Protein AF-A0A964QZQ6-F1 (afdb_monomer)

Radius of gyration: 22.2 Å; Cα contacts (8 Å, |Δi|>4): 400; chains: 1; bounding box: 58×61×65 Å

Solvent-accessible surface area (backbone atoms only — not comparable to full-atom values): 15368 Å² total; per-residue (Å²): 125,43,41,29,43,37,37,31,41,29,42,39,35,35,64,39,78,44,96,48,80,103,56,69,54,76,41,83,48,74,49,77,48,73,60,50,38,34,27,42,28,84,45,69,73,56,30,48,54,50,52,56,50,57,68,55,60,58,62,91,94,56,59,68,51,48,65,46,77,79,47,76,48,75,24,50,42,52,68,43,32,37,41,94,90,46,72,44,75,62,53,68,68,61,51,51,51,50,59,75,70,45,79,73,71,90,58,92,56,68,53,56,61,27,74,94,62,69,48,58,80,74,54,31,70,94,64,67,58,93,46,72,69,50,40,51,66,74,44,59,67,75,58,49,73,49,40,43,81,51,86,91,50,67,45,56,32,37,38,38,32,36,51,72,78,76,73,76,78,75,76,73,85,69,79,90,72,97,69,92,67,89,68,69,57,60,58,57,51,48,55,55,47,36,76,71,34,70,90,68,48,60,52,71,36,26,37,43,26,47,23,35,23,59,65,54,34,48,43,53,50,47,63,64,25,64,91,47,94,61,41,84,42,55,60,47,80,41,70,69,57,59,74,48,72,72,72,76,78,74,80,70,78,81,78,84,126

Sequence (257 aa):
MNAYLLTASVTQSQIRQSQSGYRQPVSFQSWDSFPSLIVCADHADEAQKQFEAWLRTTPEGENPVQTEIKKLVAVQFMEQLFTESGYEPIDWALISQRIETTPQSDDGDNLEQGYWADVNQLVRPEKLSADIESLRHDLPEDIRSGLNWSADKQFFFVVSVLSPPMPPAVAEVEPESETTNPDDSSVAELDSWEAALPEMADKEVAALVQARNSAVAAWLWRKFAVGTQFVANDIDIDPWCGVVVLKEEQDQPREEC

Foldseek 3Di:
DWKKKKKFWKKKWFFDFDPDPDDTDTDIDIDIDIAIEMEDDPDPVVSVVVVVVVVQDDPPPGTGIDMDTPDMAMATADQWEFELVGIDGDDPVVVQVVVVPPPPPPPPCPLQQFDPDQLCVLQPLVDAAPHPVSSLVSDDPVRSVSYFPDPVAKFKKKKFFADDPDDPPPPPCDDDDDDDDVPVVVVVVVVVVCVVPVSRGHTHYMYIYIGSYDNRRSSSVLVVCVVPPRNRTRMDMDGHNYYDDDDPPPCDPPPDD

Structure (mmCIF, N/CA/C/O backbone):
data_AF-A0A964QZQ6-F1
#
_entry.id   AF-A0A964QZQ6-F1
#
loop_
_atom_site.group_PDB
_atom_site.id
_atom_site.type_symbol
_atom_site.label_atom_id
_atom_site.label_alt_id
_atom_site.label_comp_id
_atom_site.label_asym_id
_atom_site.label_entity_id
_atom_site.label_seq_id
_atom_site.pdbx_PDB_ins_code
_atom_site.Cartn_x
_atom_site.Cartn_y
_atom_site.Cartn_z
_atom_site.occupancy
_atom_site.B_iso_or_equiv
_atom_site.auth_seq_id
_atom_site.auth_comp_id
_atom_site.auth_asym_id
_atom_site.auth_atom_id
_atom_site.pdbx_PDB_model_num
ATOM 1 N N . MET A 1 1 ? -9.672 -17.868 -1.175 1.00 75.69 1 MET A N 1
ATOM 2 C CA . MET A 1 1 ? -9.488 -16.840 -0.141 1.00 75.69 1 MET A CA 1
ATOM 3 C C . MET A 1 1 ? -8.910 -15.611 -0.816 1.00 75.69 1 MET A C 1
ATOM 5 O O . MET A 1 1 ? -7.795 -15.686 -1.318 1.00 75.69 1 MET A O 1
ATOM 9 N N . ASN A 1 2 ? -9.692 -14.538 -0.909 1.00 90.00 2 ASN A N 1
ATOM 10 C CA . ASN A 1 2 ? -9.247 -13.271 -1.486 1.00 90.00 2 ASN A CA 1
ATOM 11 C C . ASN A 1 2 ? -8.600 -12.406 -0.395 1.00 90.00 2 ASN A C 1
ATOM 13 O O . ASN A 1 2 ? -8.661 -12.726 0.794 1.00 90.00 2 ASN A O 1
ATOM 17 N N . ALA A 1 3 ? -7.999 -11.291 -0.796 1.00 93.38 3 ALA A N 1
ATOM 18 C CA . ALA A 1 3 ? -7.567 -10.249 0.121 1.00 93.38 3 ALA A CA 1
ATOM 19 C C . ALA A 1 3 ? -8.029 -8.885 -0.383 1.00 93.38 3 ALA A C 1
ATOM 21 O O . ALA A 1 3 ? -8.102 -8.646 -1.591 1.00 93.38 3 ALA A O 1
ATOM 22 N N . TYR A 1 4 ? -8.335 -8.002 0.557 1.00 94.75 4 TYR A N 1
ATOM 23 C CA . TYR A 1 4 ? -8.823 -6.659 0.288 1.00 94.75 4 TYR A CA 1
ATOM 24 C C . TYR A 1 4 ? -8.009 -5.659 1.104 1.00 94.75 4 TYR A C 1
ATOM 26 O O . TYR A 1 4 ? -7.763 -5.887 2.287 1.00 94.75 4 TYR A O 1
ATOM 34 N N . LEU A 1 5 ? -7.586 -4.564 0.476 1.00 95.19 5 LEU A N 1
ATOM 35 C CA . LEU A 1 5 ? -7.100 -3.384 1.178 1.00 95.19 5 LEU A CA 1
ATOM 36 C C . LEU A 1 5 ? -8.312 -2.533 1.526 1.00 95.19 5 LEU A C 1
ATOM 38 O O . LEU A 1 5 ? -9.057 -2.137 0.628 1.00 95.19 5 LEU A O 1
ATOM 42 N N . LEU A 1 6 ? -8.498 -2.246 2.809 1.00 94.69 6 LEU A N 1
ATOM 43 C CA . LEU A 1 6 ? -9.525 -1.324 3.266 1.00 94.69 6 LEU A CA 1
ATOM 44 C C . LEU A 1 6 ? -8.864 -0.109 3.889 1.00 94.69 6 LEU A C 1
ATOM 46 O O . LEU A 1 6 ? -8.017 -0.254 4.766 1.00 94.69 6 LEU A O 1
ATOM 50 N N . THR A 1 7 ? -9.279 1.070 3.443 1.00 93.06 7 THR A N 1
ATOM 51 C CA . THR A 1 7 ? -8.876 2.368 3.985 1.00 93.06 7 THR A CA 1
ATOM 52 C C . THR A 1 7 ? -10.141 3.122 4.372 1.00 93.06 7 THR A C 1
ATOM 54 O O . THR A 1 7 ? -11.109 3.146 3.610 1.00 93.06 7 THR A O 1
ATOM 57 N N . ALA A 1 8 ? -10.167 3.740 5.550 1.00 92.69 8 ALA A N 1
ATOM 58 C CA . ALA A 1 8 ? -11.291 4.577 5.959 1.00 92.69 8 ALA A CA 1
ATOM 59 C C . ALA A 1 8 ? -10.835 5.940 6.450 1.00 92.69 8 ALA A C 1
ATOM 61 O O . ALA A 1 8 ? -9.848 6.044 7.164 1.00 92.69 8 ALA A O 1
ATOM 62 N N . SER A 1 9 ? -11.626 6.963 6.143 1.00 91.88 9 SER A N 1
ATOM 63 C CA . SER A 1 9 ? -11.575 8.239 6.844 1.00 91.88 9 SER A CA 1
ATOM 64 C C . SER A 1 9 ? -12.505 8.141 8.040 1.00 91.88 9 SER A C 1
ATOM 66 O O . SER A 1 9 ? -13.706 7.892 7.877 1.00 91.88 9 SER A O 1
ATOM 68 N N . VAL A 1 10 ? -11.957 8.308 9.239 1.00 91.75 10 VAL A N 1
ATOM 69 C CA . VAL A 1 10 ? -12.725 8.197 10.478 1.00 91.75 10 VAL A CA 1
ATOM 70 C C . VAL A 1 10 ? -12.502 9.400 11.380 1.00 91.75 10 VAL A C 1
ATOM 72 O O . VAL A 1 10 ? -11.405 9.948 11.444 1.00 91.75 10 VAL A O 1
ATOM 75 N N . THR A 1 11 ? -13.537 9.767 12.130 1.00 90.50 11 THR A N 1
ATOM 76 C CA . THR A 1 11 ? -13.396 10.605 13.320 1.00 90.50 11 THR A CA 1
ATOM 77 C C . THR A 1 11 ? -13.446 9.707 14.541 1.00 90.50 11 THR A C 1
ATOM 79 O O . THR A 1 11 ? -14.419 8.987 14.769 1.00 90.50 11 THR A O 1
ATOM 82 N N . GLN A 1 12 ? -12.386 9.751 15.338 1.00 88.69 12 GLN A N 1
ATOM 83 C CA . GLN A 1 12 ? -12.291 9.036 16.599 1.00 88.69 12 GLN A CA 1
ATOM 84 C C . GLN A 1 12 ? -12.446 10.008 17.757 1.00 88.69 12 GLN A C 1
ATOM 86 O O . GLN A 1 12 ? -11.907 11.112 17.750 1.00 88.69 12 GLN A O 1
ATOM 91 N N . SER A 1 13 ? -13.192 9.582 18.767 1.00 88.81 13 SER A N 1
ATOM 92 C CA . SER A 1 13 ? -13.474 10.355 19.966 1.00 88.81 13 SER A CA 1
ATOM 93 C C . SER A 1 13 ? -13.284 9.487 21.199 1.00 88.81 13 SER A C 1
ATOM 95 O O . SER A 1 13 ? -13.891 8.425 21.326 1.00 88.81 13 SER A O 1
ATOM 97 N N . GLN A 1 14 ? -12.442 9.929 22.128 1.00 87.75 14 GLN A N 1
ATOM 98 C CA . GLN A 1 14 ? -12.116 9.172 23.334 1.00 87.75 14 GLN A CA 1
ATOM 99 C C . GLN A 1 14 ? -11.947 10.108 24.525 1.00 87.75 14 GLN A C 1
ATOM 101 O O . GLN A 1 14 ? -11.424 11.223 24.433 1.00 87.75 14 GLN A O 1
ATOM 106 N N . ILE A 1 15 ? -12.351 9.616 25.688 1.00 84.75 15 ILE A N 1
ATOM 107 C CA . ILE A 1 15 ? -12.012 10.237 26.958 1.00 84.75 15 ILE A CA 1
ATOM 108 C C . ILE A 1 15 ? -10.565 9.858 27.304 1.00 84.75 15 ILE A C 1
ATOM 110 O O . ILE A 1 15 ? -10.257 8.679 27.453 1.00 84.75 15 ILE A O 1
ATOM 114 N N . ARG A 1 16 ? -9.669 10.835 27.465 1.00 77.94 16 ARG A N 1
ATOM 115 C CA . ARG A 1 16 ? -8.262 10.598 27.827 1.00 77.94 16 ARG A CA 1
ATOM 116 C C . ARG A 1 16 ? -7.896 11.301 29.129 1.00 77.94 16 ARG A C 1
ATOM 118 O O . ARG A 1 16 ? -8.405 12.376 29.451 1.00 77.94 16 ARG A O 1
ATOM 125 N N . GLN A 1 17 ? -7.002 10.682 29.895 1.00 68.94 17 GLN A N 1
ATOM 126 C CA . GLN A 1 17 ? -6.383 11.347 31.039 1.00 68.94 17 GLN A CA 1
ATOM 127 C C . GLN A 1 17 ? -5.339 12.334 30.512 1.00 68.94 17 GLN A C 1
ATOM 129 O O . GLN A 1 17 ? -4.419 11.942 29.797 1.00 68.94 17 GLN A O 1
ATOM 134 N N . SER A 1 18 ? -5.470 13.616 30.851 1.00 61.34 18 SER A N 1
ATOM 135 C CA . SER A 1 18 ? -4.430 14.592 30.524 1.00 61.34 18 SER A CA 1
ATOM 136 C C . SER A 1 18 ? -3.247 14.429 31.486 1.00 61.34 18 SER A C 1
ATOM 138 O O . SER A 1 18 ? -3.424 14.387 32.708 1.00 61.34 18 SER A O 1
ATOM 140 N N . GLN A 1 19 ? -2.026 14.343 30.944 1.00 55.72 19 GLN A N 1
ATOM 141 C CA . GLN A 1 19 ? -0.789 14.407 31.726 1.00 55.72 19 GLN A CA 1
ATOM 142 C C . GLN A 1 19 ? -0.559 15.850 32.208 1.00 55.72 19 GLN A C 1
ATOM 144 O O . GLN A 1 19 ? 0.283 16.578 31.691 1.00 55.72 19 GLN A O 1
ATOM 149 N N . SER A 1 20 ? -1.327 16.304 33.196 1.00 48.28 20 SER A N 1
ATOM 150 C CA . SER A 1 20 ? -1.020 17.528 33.940 1.00 48.28 20 SER A CA 1
ATOM 151 C C . SER A 1 20 ? -1.194 17.285 35.441 1.00 48.28 20 SER A C 1
ATOM 153 O O . SER A 1 20 ? -2.058 16.524 35.870 1.00 48.28 20 SER A O 1
ATOM 155 N N . GLY A 1 21 ? -0.264 17.825 36.232 1.00 54.06 21 GLY A N 1
ATOM 156 C CA . GLY A 1 21 ? 0.014 17.385 37.601 1.00 54.06 21 GLY A CA 1
ATOM 157 C C . GLY A 1 21 ? -1.123 17.520 38.626 1.00 54.06 21 GLY A C 1
ATOM 158 O O . GLY A 1 21 ? -2.047 18.311 38.486 1.00 54.06 21 GLY A O 1
ATOM 159 N N . TYR A 1 22 ? -0.974 16.740 39.707 1.00 57.31 22 TYR A N 1
ATOM 160 C CA . TYR A 1 22 ? -1.706 16.688 40.991 1.00 57.31 22 TYR A CA 1
ATOM 161 C C . TYR A 1 22 ? -3.245 16.558 40.992 1.00 57.31 22 TYR A C 1
ATOM 163 O O . TYR A 1 22 ? -3.809 16.158 42.010 1.00 57.31 22 TYR A O 1
ATOM 171 N N . ARG A 1 23 ? -3.933 16.754 39.867 1.00 58.41 23 ARG A N 1
ATOM 172 C CA . ARG A 1 23 ? -5.284 16.244 39.586 1.00 58.41 23 ARG A CA 1
ATOM 173 C C . ARG A 1 23 ? -5.317 15.908 38.109 1.00 58.41 23 ARG A C 1
ATOM 175 O O . ARG A 1 23 ? -5.033 16.795 37.328 1.00 58.41 23 ARG A O 1
ATOM 182 N N . GLN A 1 24 ? -5.660 14.679 37.736 1.00 60.28 24 GLN A N 1
ATOM 183 C CA . GLN A 1 24 ? -5.812 14.302 36.330 1.00 60.28 24 GLN A CA 1
ATOM 184 C C . GLN A 1 24 ? -7.151 14.851 35.812 1.00 60.28 24 GLN A C 1
ATOM 186 O O . GLN A 1 24 ? -8.191 14.277 36.150 1.00 60.28 24 GLN A O 1
ATOM 191 N N . PRO A 1 25 ? -7.202 15.958 35.044 1.00 63.62 25 PRO A N 1
ATOM 192 C CA . PRO A 1 25 ? -8.431 16.303 34.362 1.00 63.62 25 PRO A CA 1
ATOM 193 C C . PRO A 1 25 ? -8.662 15.258 33.269 1.00 63.62 25 PRO A C 1
ATOM 195 O O . PRO A 1 25 ? -7.796 14.962 32.443 1.00 63.62 25 PRO A O 1
ATOM 198 N N . VAL A 1 26 ? -9.851 14.681 33.300 1.00 73.50 26 VAL A N 1
ATOM 199 C CA . VAL A 1 26 ? -10.367 13.844 32.228 1.00 73.50 26 VAL A CA 1
ATOM 200 C C . VAL A 1 26 ? -10.793 14.790 31.104 1.00 73.50 26 VAL A C 1
ATOM 202 O O . VAL A 1 26 ? -11.625 15.667 31.343 1.00 73.50 26 VAL A O 1
ATOM 205 N N . SER A 1 27 ? -10.207 14.671 29.912 1.00 80.31 27 SER A N 1
ATOM 206 C CA . SER A 1 27 ? -10.590 15.484 28.754 1.00 80.31 27 SER A CA 1
ATOM 207 C C . SER A 1 27 ? -11.143 14.622 27.628 1.00 80.31 27 SER A C 1
ATOM 209 O O . SER A 1 27 ? -10.680 13.511 27.376 1.00 80.31 27 SER A O 1
ATOM 211 N N . PHE A 1 28 ? -12.172 15.141 26.965 1.00 84.62 28 PHE A N 1
ATOM 212 C CA . PHE A 1 28 ? -12.680 14.572 25.727 1.00 84.62 28 PHE A CA 1
ATOM 213 C C . PHE A 1 28 ? -11.778 15.035 24.583 1.00 84.62 28 PHE A C 1
ATOM 215 O O . PHE A 1 28 ? -11.545 16.237 24.434 1.00 84.62 28 PHE A O 1
ATOM 222 N N . GLN A 1 29 ? -11.245 14.091 23.814 1.00 86.25 29 GLN A N 1
ATOM 223 C CA . GLN A 1 29 ? -10.430 14.365 22.637 1.00 86.25 29 GLN A CA 1
ATOM 224 C C . GLN A 1 29 ? -11.106 13.764 21.412 1.00 86.25 29 GLN A C 1
ATOM 226 O O . GLN A 1 29 ? -11.590 12.637 21.476 1.00 86.25 29 GLN A O 1
ATOM 231 N N . SER A 1 30 ? -11.105 14.522 20.317 1.00 87.75 30 SER A N 1
ATOM 232 C CA . SER A 1 30 ? -11.563 14.082 19.003 1.00 87.75 30 SER A CA 1
ATOM 233 C C . SER A 1 30 ? -10.461 14.348 17.986 1.00 87.75 30 SER A C 1
ATOM 235 O O . SER A 1 30 ? -9.835 15.408 18.037 1.00 87.75 30 SER A O 1
ATOM 237 N N . TRP A 1 31 ? -10.223 13.405 17.082 1.00 89.25 31 TRP A N 1
ATOM 238 C CA . TRP A 1 31 ? -9.245 13.527 16.004 1.00 89.25 31 TRP A CA 1
ATOM 239 C C . TRP A 1 31 ? -9.706 12.752 14.769 1.00 89.25 31 TRP A C 1
ATOM 241 O O . TRP A 1 31 ? -10.448 11.777 14.883 1.00 89.25 31 TRP A O 1
ATOM 251 N N . ASP A 1 32 ? -9.260 13.194 13.598 1.00 88.88 32 ASP A N 1
ATOM 252 C CA . ASP A 1 32 ? -9.459 12.471 12.343 1.00 88.88 32 ASP A CA 1
ATOM 253 C C . ASP A 1 32 ? -8.261 11.548 12.071 1.00 88.88 32 ASP A C 1
ATOM 255 O O . ASP A 1 32 ? -7.122 11.883 12.413 1.00 88.88 32 ASP A O 1
ATOM 259 N N . SER A 1 33 ? -8.507 10.374 11.489 1.00 88.50 33 SER A N 1
ATOM 260 C CA . SER A 1 33 ? -7.466 9.423 11.085 1.00 88.50 33 SER A CA 1
ATOM 261 C C . SER A 1 33 ? -7.838 8.656 9.811 1.00 88.50 33 SER A C 1
ATOM 263 O O . SER A 1 33 ? -9.007 8.610 9.417 1.00 88.50 33 SER A O 1
ATOM 265 N N . PHE A 1 34 ? -6.820 8.064 9.174 1.00 89.62 34 PHE A N 1
ATOM 266 C CA . PHE A 1 34 ? -6.928 7.310 7.916 1.00 89.62 34 PHE A CA 1
ATOM 267 C C . PHE A 1 34 ? -6.412 5.870 8.061 1.00 89.62 34 PHE A C 1
ATOM 269 O O . PHE A 1 34 ? -5.421 5.491 7.433 1.00 89.62 34 PHE A O 1
ATOM 276 N N . PRO A 1 35 ? -6.997 5.063 8.961 1.00 90.38 35 PRO A N 1
ATOM 277 C CA . PRO A 1 35 ? -6.565 3.689 9.152 1.00 90.38 35 PRO A CA 1
ATOM 278 C C . PRO A 1 35 ? -6.717 2.874 7.865 1.00 90.38 35 PRO A C 1
ATOM 280 O O . PRO A 1 35 ? -7.736 2.957 7.176 1.00 90.38 35 PRO A O 1
ATOM 283 N N . SER A 1 36 ? -5.711 2.045 7.595 1.00 91.12 36 SER A N 1
ATOM 284 C CA . SER A 1 36 ? -5.726 1.054 6.522 1.00 91.12 36 SER A CA 1
ATOM 285 C C . SER A 1 36 ? -5.388 -0.326 7.070 1.00 91.12 36 SER A C 1
ATOM 287 O O . SER A 1 36 ? -4.606 -0.431 8.013 1.00 91.12 36 SER A O 1
ATOM 289 N N . LEU A 1 37 ? -5.969 -1.375 6.491 1.00 92.94 37 LEU A N 1
ATOM 290 C CA . LEU A 1 37 ? -5.715 -2.761 6.881 1.00 92.94 37 LEU A CA 1
ATOM 291 C C . LEU A 1 37 ? -5.946 -3.707 5.702 1.00 92.94 37 LEU A C 1
ATOM 293 O O . LEU A 1 37 ? -6.872 -3.514 4.910 1.00 92.94 37 LEU A O 1
ATOM 297 N N . ILE A 1 38 ? -5.140 -4.764 5.620 1.00 93.56 38 ILE A N 1
ATOM 298 C CA . ILE A 1 38 ? -5.380 -5.874 4.698 1.00 93.56 38 ILE A CA 1
ATOM 299 C C . ILE A 1 38 ? -6.281 -6.900 5.388 1.00 93.56 38 ILE A C 1
ATOM 301 O O . ILE A 1 38 ? -5.975 -7.370 6.482 1.00 93.56 38 ILE A O 1
ATOM 305 N N . VAL A 1 39 ? -7.382 -7.289 4.752 1.00 93.06 39 VAL A N 1
ATOM 306 C CA . VAL A 1 39 ? -8.301 -8.297 5.292 1.00 93.06 39 VAL A CA 1
ATOM 307 C C . VAL A 1 39 ? -8.461 -9.438 4.296 1.00 93.06 39 VAL A C 1
ATOM 309 O O . VAL A 1 39 ? -8.889 -9.231 3.158 1.00 93.06 39 VAL A O 1
ATOM 312 N N . CYS A 1 40 ? -8.110 -10.651 4.724 1.00 91.44 40 CYS A N 1
ATOM 313 C CA . CYS A 1 40 ? -8.309 -11.865 3.944 1.00 91.44 40 CYS A CA 1
ATOM 314 C C . CYS A 1 40 ? -9.708 -12.427 4.218 1.00 91.44 40 CYS A C 1
ATOM 316 O O . CYS A 1 40 ? -9.990 -12.878 5.327 1.00 91.44 40 CYS A O 1
ATOM 318 N N . ALA A 1 41 ? -10.562 -12.423 3.199 1.00 89.88 41 ALA A N 1
ATOM 319 C CA . ALA A 1 41 ? -11.941 -12.900 3.267 1.00 89.88 41 ALA A CA 1
ATOM 320 C C . ALA A 1 41 ? -12.364 -13.478 1.912 1.00 89.88 41 ALA A C 1
ATOM 322 O O . ALA A 1 41 ? -11.716 -13.232 0.890 1.00 89.88 41 ALA A O 1
ATOM 323 N N . ASP A 1 42 ? -13.462 -14.228 1.870 1.00 88.31 42 ASP A N 1
ATOM 324 C CA . ASP A 1 42 ? -13.955 -14.769 0.601 1.00 88.31 42 ASP A CA 1
ATOM 325 C C . ASP A 1 42 ? -14.645 -13.697 -0.252 1.00 88.31 42 ASP A C 1
ATOM 327 O O . ASP A 1 42 ? -14.549 -13.732 -1.482 1.00 88.31 42 ASP A O 1
ATOM 331 N N . HIS A 1 43 ? -15.269 -12.705 0.389 1.00 90.44 43 HIS A N 1
ATOM 332 C CA . HIS A 1 43 ? -15.976 -11.612 -0.276 1.00 90.44 43 HIS A CA 1
ATOM 333 C C . HIS A 1 43 ? -15.773 -10.249 0.403 1.00 90.44 43 HIS A C 1
ATOM 335 O O . HIS A 1 43 ? -15.585 -10.150 1.617 1.00 90.44 43 HIS A O 1
ATOM 341 N N . ALA A 1 44 ? -15.882 -9.181 -0.395 1.00 90.38 44 ALA A N 1
ATOM 342 C CA . ALA A 1 44 ? -15.654 -7.799 0.034 1.00 90.38 44 ALA A CA 1
ATOM 343 C C . ALA A 1 44 ? -16.541 -7.378 1.222 1.00 90.38 44 ALA A C 1
ATOM 345 O O . ALA A 1 44 ? -16.046 -6.768 2.165 1.00 90.38 44 ALA A O 1
ATOM 346 N N . ASP A 1 45 ? -17.818 -7.779 1.238 1.00 92.50 45 ASP A N 1
ATOM 347 C CA . ASP A 1 45 ? -18.751 -7.452 2.329 1.00 92.50 45 ASP A CA 1
ATOM 348 C C . ASP A 1 45 ? -18.312 -8.014 3.689 1.00 92.50 45 ASP A C 1
ATOM 350 O O . ASP A 1 45 ? -18.607 -7.444 4.741 1.00 92.50 45 ASP A O 1
ATOM 354 N N . GLU A 1 46 ? -17.635 -9.165 3.689 1.00 92.50 46 GLU A N 1
ATOM 355 C CA . GLU A 1 46 ? -17.102 -9.756 4.918 1.00 92.50 46 GLU A CA 1
ATOM 356 C C . GLU A 1 46 ? -15.835 -9.034 5.349 1.00 92.50 46 GLU A C 1
ATOM 358 O O . GLU A 1 46 ? -15.725 -8.660 6.518 1.00 92.50 46 GLU A O 1
ATOM 363 N N . ALA A 1 47 ? -14.936 -8.764 4.400 1.00 92.56 47 ALA A N 1
ATOM 364 C CA . ALA A 1 47 ? -13.739 -7.976 4.653 1.00 92.56 47 ALA A CA 1
ATOM 365 C C . ALA A 1 47 ? -14.087 -6.607 5.262 1.00 92.56 47 ALA A C 1
ATOM 367 O O . ALA A 1 47 ? -13.494 -6.199 6.261 1.00 92.56 47 ALA A O 1
ATOM 368 N N . GLN A 1 48 ? -15.117 -5.939 4.730 1.00 94.31 48 GLN A N 1
ATOM 369 C CA . GLN A 1 48 ? -15.615 -4.671 5.253 1.00 94.31 48 GLN A CA 1
ATOM 370 C C . GLN A 1 48 ? -16.132 -4.800 6.685 1.00 94.31 48 GLN A C 1
ATOM 372 O O . GLN A 1 48 ? -15.702 -4.048 7.557 1.00 94.31 48 GLN A O 1
ATOM 377 N N . LYS A 1 49 ? -17.020 -5.762 6.966 1.00 92.81 49 LYS A N 1
ATOM 378 C CA . LYS A 1 49 ? -17.553 -5.958 8.327 1.00 92.81 49 LYS A CA 1
ATOM 379 C C . LYS A 1 49 ? -16.444 -6.181 9.350 1.00 92.81 49 LYS A C 1
ATOM 381 O O . LYS A 1 49 ? -16.525 -5.661 10.462 1.00 92.81 49 LYS A O 1
ATOM 386 N N . GLN A 1 50 ? -15.417 -6.939 8.981 1.00 91.44 50 GLN A N 1
ATOM 387 C CA . GLN A 1 50 ? -14.277 -7.216 9.851 1.00 91.44 50 GLN A CA 1
ATOM 388 C C . GLN A 1 50 ? -13.411 -5.984 10.071 1.00 91.44 50 GLN A C 1
ATOM 390 O O . GLN A 1 50 ? -13.054 -5.686 11.209 1.00 91.44 50 GLN A O 1
ATOM 395 N N . PHE A 1 51 ? -13.128 -5.232 9.012 1.00 93.25 51 PHE A N 1
ATOM 396 C CA . PHE A 1 51 ? -12.410 -3.972 9.120 1.00 93.25 51 PHE A CA 1
ATOM 397 C C . PHE A 1 51 ? -13.146 -2.978 10.024 1.00 93.25 51 PHE A C 1
ATOM 399 O O . PHE A 1 51 ? -12.554 -2.403 10.934 1.00 93.25 51 PHE A O 1
ATOM 406 N N . GLU A 1 52 ? -14.460 -2.832 9.861 1.00 92.94 52 GLU A N 1
ATOM 407 C CA . GLU A 1 52 ? -15.246 -1.963 10.730 1.00 92.94 52 GLU A CA 1
ATOM 408 C C . GLU A 1 52 ? -15.309 -2.457 12.186 1.00 92.94 52 GLU A C 1
ATOM 410 O O . GLU A 1 52 ? -15.382 -1.647 13.112 1.00 92.94 52 GLU A O 1
ATOM 415 N N . ALA A 1 53 ? -15.308 -3.773 12.416 1.00 91.44 53 ALA A N 1
ATOM 416 C CA . ALA A 1 53 ? -15.221 -4.340 13.760 1.00 91.44 53 ALA A CA 1
ATOM 417 C C . ALA A 1 53 ? -13.853 -4.043 14.396 1.00 91.44 53 ALA A C 1
ATOM 419 O O . ALA A 1 53 ? -13.783 -3.629 15.556 1.00 91.44 53 ALA A O 1
ATOM 420 N N . TRP A 1 54 ? -12.777 -4.170 13.619 1.00 91.06 54 TRP A N 1
ATOM 421 C CA . TRP A 1 54 ? -11.428 -3.802 14.033 1.00 91.06 54 TRP A CA 1
ATOM 422 C C . TRP A 1 54 ? -11.331 -2.308 14.387 1.00 91.06 54 TRP A C 1
ATOM 424 O O . TRP A 1 54 ? -10.856 -1.977 15.470 1.00 91.06 54 TRP A O 1
ATOM 434 N N . LEU A 1 55 ? -11.910 -1.409 13.581 1.00 89.50 55 LEU A N 1
ATOM 435 C CA . LEU A 1 55 ? -11.947 0.041 13.849 1.00 89.50 55 LEU A CA 1
ATOM 436 C C . LEU A 1 55 ? -12.655 0.436 15.155 1.00 89.50 55 LEU A C 1
ATOM 438 O O . LEU A 1 55 ? -12.431 1.527 15.688 1.00 89.50 55 LEU A O 1
ATOM 442 N N . ARG A 1 56 ? -13.560 -0.416 15.641 1.00 87.44 56 ARG A N 1
ATOM 443 C CA . ARG A 1 56 ? -14.326 -0.215 16.881 1.00 87.44 56 ARG A CA 1
ATOM 444 C C . ARG A 1 56 ? -13.727 -0.982 18.063 1.00 87.44 56 ARG A C 1
ATOM 446 O O . ARG A 1 56 ? -14.243 -0.889 19.177 1.00 87.44 56 ARG A O 1
ATOM 453 N N . THR A 1 57 ? -12.657 -1.743 17.841 1.00 86.69 57 THR A N 1
ATOM 454 C CA . THR A 1 57 ? -11.996 -2.509 18.896 1.00 86.69 57 THR A CA 1
ATOM 455 C C . THR A 1 57 ? -11.296 -1.546 19.850 1.00 86.69 57 THR A C 1
ATOM 457 O O . THR A 1 57 ? -10.487 -0.719 19.443 1.00 86.69 57 THR A O 1
ATOM 460 N N . THR A 1 58 ? -11.627 -1.640 21.138 1.00 80.75 58 THR A N 1
ATOM 461 C CA . THR A 1 58 ? -10.980 -0.844 22.188 1.00 80.75 58 THR A CA 1
ATOM 462 C C . THR A 1 58 ? -9.853 -1.671 22.810 1.00 80.75 58 THR A C 1
ATOM 464 O O . THR A 1 58 ? -10.136 -2.779 23.273 1.00 80.75 58 THR A O 1
ATOM 467 N N . PRO A 1 59 ? -8.603 -1.171 22.840 1.00 78.44 59 PRO A N 1
ATOM 468 C CA . PRO A 1 59 ? -7.507 -1.852 23.521 1.00 78.44 59 PRO A CA 1
ATOM 469 C C . PRO A 1 59 ? -7.814 -2.100 25.003 1.00 78.44 59 PRO A C 1
ATOM 471 O O . PRO A 1 59 ? -8.483 -1.301 25.664 1.00 78.44 59 PRO A O 1
ATOM 474 N N . GLU A 1 60 ? -7.321 -3.213 25.543 1.00 77.19 60 GLU A N 1
ATOM 475 C CA . GLU A 1 60 ? -7.543 -3.557 26.946 1.00 77.19 60 GLU A CA 1
ATOM 476 C C . GLU A 1 60 ? -6.933 -2.491 27.874 1.00 77.19 60 GLU A C 1
ATOM 478 O O . GLU A 1 60 ? -5.772 -2.112 27.737 1.00 77.19 60 GLU A O 1
ATOM 483 N N . GLY A 1 61 ? -7.727 -1.993 28.826 1.00 75.56 61 GLY A N 1
ATOM 484 C CA . GLY A 1 61 ? -7.303 -0.940 29.755 1.00 75.56 61 GLY A CA 1
ATOM 485 C C . GLY A 1 61 ? -7.473 0.494 29.237 1.00 75.56 61 GLY A C 1
ATOM 486 O O . GLY A 1 61 ? -7.227 1.433 29.997 1.00 75.56 61 GLY A O 1
ATOM 487 N N . GLU A 1 62 ? -7.943 0.686 28.001 1.00 79.12 62 GLU A N 1
ATOM 488 C CA . GLU A 1 62 ? -8.276 2.003 27.456 1.00 79.12 62 GLU A CA 1
ATOM 489 C C . GLU A 1 62 ? -9.770 2.344 27.564 1.00 79.12 62 GLU A C 1
ATOM 491 O O . GLU A 1 62 ? -10.639 1.481 27.694 1.00 79.12 62 GLU A O 1
ATOM 496 N N . ASN A 1 63 ? -10.084 3.643 27.507 1.00 81.81 63 ASN A N 1
ATOM 497 C CA . ASN A 1 63 ? -11.472 4.092 27.419 1.00 81.81 63 ASN A CA 1
ATOM 498 C C . ASN A 1 63 ? -12.051 3.749 26.039 1.00 81.81 63 ASN A C 1
ATOM 500 O O . ASN A 1 63 ? -11.322 3.831 25.049 1.00 81.81 63 ASN A O 1
ATOM 504 N N . PRO A 1 64 ? -13.357 3.444 25.940 1.00 81.75 64 PRO A N 1
ATOM 505 C CA . PRO A 1 64 ? -13.982 3.142 24.661 1.00 81.75 64 PRO A CA 1
ATOM 506 C C . PRO A 1 64 ? -13.806 4.305 23.686 1.00 81.75 64 PRO A C 1
ATOM 508 O O . PRO A 1 64 ? -14.055 5.466 24.029 1.00 81.75 64 PRO A O 1
ATOM 511 N N . VAL A 1 65 ? -13.372 3.971 22.475 1.00 84.25 65 VAL A N 1
ATOM 512 C CA . VAL A 1 65 ? -13.264 4.914 21.365 1.00 84.25 65 VAL A CA 1
ATOM 513 C C . VAL A 1 65 ? -14.591 4.903 20.615 1.00 84.25 65 VAL A C 1
ATOM 515 O O . VAL A 1 65 ? -15.068 3.855 20.182 1.00 84.25 65 VAL A O 1
ATOM 518 N N . GLN A 1 66 ? -15.213 6.070 20.483 1.00 87.44 66 GLN A N 1
ATOM 519 C CA . GLN A 1 66 ? -16.303 6.267 19.537 1.00 87.44 66 GLN A CA 1
ATOM 520 C C . GLN A 1 66 ? -15.693 6.518 18.161 1.00 87.44 66 GLN A C 1
ATOM 522 O O . GLN A 1 66 ? -14.875 7.424 18.019 1.00 87.44 66 GLN A O 1
ATOM 527 N N . THR A 1 67 ? -16.092 5.720 17.173 1.00 89.94 67 THR A N 1
ATOM 528 C CA . THR A 1 67 ? -15.582 5.809 15.800 1.00 89.94 67 THR A CA 1
ATOM 529 C C . THR A 1 67 ? -16.737 6.110 14.854 1.00 89.94 67 THR A C 1
ATOM 531 O O . THR A 1 67 ? -17.667 5.310 14.730 1.00 89.94 67 THR A O 1
ATOM 534 N N . GLU A 1 68 ? -16.666 7.252 14.181 1.00 91.38 68 GLU A N 1
ATOM 535 C CA . GLU A 1 68 ? -17.536 7.627 13.068 1.00 91.38 68 GLU A CA 1
ATOM 536 C C . GLU A 1 68 ? -16.776 7.414 11.757 1.00 91.38 68 GLU A C 1
ATOM 538 O O . GLU A 1 68 ? -15.690 7.961 11.577 1.00 91.38 68 GLU A O 1
ATOM 543 N N . ILE A 1 69 ? -17.324 6.600 10.853 1.00 90.56 69 ILE A N 1
ATOM 544 C CA . ILE A 1 69 ? -16.722 6.323 9.543 1.00 90.56 69 ILE A CA 1
ATOM 545 C C . ILE A 1 69 ? -17.344 7.282 8.532 1.00 90.56 69 ILE A C 1
ATOM 547 O O . ILE A 1 69 ? -18.545 7.209 8.283 1.00 90.56 69 ILE A O 1
ATOM 551 N N . LYS A 1 70 ? -16.529 8.170 7.959 1.00 89.69 70 LYS A N 1
ATOM 552 C CA . LYS A 1 70 ? -16.963 9.178 6.980 1.00 89.69 70 LYS A CA 1
ATOM 553 C C . LYS A 1 70 ? -16.994 8.614 5.562 1.00 89.69 70 LYS A C 1
ATOM 555 O O . LYS A 1 70 ? -17.973 8.784 4.848 1.00 89.69 70 LYS A O 1
ATOM 560 N N . LYS A 1 71 ? -15.920 7.926 5.170 1.00 89.12 71 LYS A N 1
ATOM 561 C CA . LYS A 1 71 ? -15.780 7.238 3.879 1.00 89.12 71 LYS A CA 1
ATOM 562 C C . LYS A 1 71 ? -14.965 5.967 4.087 1.00 89.12 71 LYS A C 1
ATOM 564 O O . LYS A 1 71 ? -14.054 5.947 4.916 1.00 89.12 71 LYS A O 1
ATOM 569 N N . LEU A 1 72 ? -15.290 4.927 3.328 1.00 91.50 72 LEU A N 1
ATOM 570 C CA . LEU A 1 72 ? -14.567 3.663 3.291 1.00 91.50 72 LEU A CA 1
ATOM 571 C C . LEU A 1 72 ? -14.288 3.308 1.832 1.00 91.50 72 LEU A C 1
ATOM 573 O O . LEU A 1 72 ? -15.196 3.341 1.006 1.00 91.50 72 LEU A O 1
ATOM 577 N N . VAL A 1 73 ? -13.038 2.972 1.537 1.00 91.88 73 VAL A N 1
ATOM 578 C CA . VAL A 1 73 ? -12.586 2.483 0.235 1.00 91.88 73 VAL A CA 1
ATOM 579 C C . VAL A 1 73 ? -12.085 1.064 0.440 1.00 91.88 73 VAL A C 1
ATOM 581 O O . VAL A 1 73 ? -11.227 0.821 1.288 1.00 91.88 73 VAL A O 1
ATOM 584 N N . ALA A 1 74 ? -12.639 0.126 -0.322 1.00 92.38 74 ALA A N 1
ATOM 585 C CA . ALA A 1 74 ? -12.218 -1.265 -0.326 1.00 92.38 74 ALA A CA 1
ATOM 586 C C . ALA A 1 74 ? -11.794 -1.644 -1.740 1.00 92.38 74 ALA A C 1
ATOM 588 O O . ALA A 1 74 ? -12.551 -1.458 -2.692 1.00 92.38 74 ALA A O 1
ATOM 589 N N . VAL A 1 75 ? -10.595 -2.195 -1.872 1.00 94.50 75 VAL A N 1
ATOM 590 C CA . VAL A 1 75 ? -10.044 -2.606 -3.162 1.00 94.50 75 VAL A CA 1
ATOM 591 C C . VAL A 1 75 ? -9.437 -3.995 -3.052 1.00 94.50 75 VAL A C 1
ATOM 593 O O . VAL A 1 75 ? -8.852 -4.357 -2.032 1.00 94.50 75 VAL A O 1
ATOM 596 N N . GLN A 1 76 ? -9.606 -4.809 -4.090 1.00 93.75 76 GLN A N 1
ATOM 597 C CA . GLN A 1 76 ? -9.064 -6.161 -4.102 1.00 93.75 76 GLN A CA 1
ATOM 598 C C . GLN A 1 76 ? -7.540 -6.132 -4.287 1.00 93.75 76 GLN A C 1
ATOM 600 O O . GLN A 1 76 ? -7.010 -5.376 -5.103 1.00 93.75 76 GLN A O 1
ATOM 605 N N . PHE A 1 77 ? -6.840 -6.986 -3.542 1.00 92.88 77 PHE A N 1
ATOM 606 C CA . PHE A 1 77 ? -5.419 -7.237 -3.751 1.00 92.88 77 PHE A CA 1
ATOM 607 C C . PHE A 1 77 ? -5.184 -8.156 -4.948 1.00 92.88 77 PHE A C 1
ATOM 609 O O . PHE A 1 77 ? -5.888 -9.149 -5.138 1.00 92.88 77 PHE A O 1
ATOM 616 N N . MET A 1 78 ? -4.118 -7.891 -5.697 1.00 93.00 78 MET A N 1
ATOM 617 C CA . MET A 1 78 ? -3.539 -8.885 -6.593 1.00 93.00 78 MET A CA 1
ATOM 618 C C . MET A 1 78 ? -2.975 -10.042 -5.771 1.00 93.00 78 MET A C 1
ATOM 620 O O . MET A 1 78 ? -2.284 -9.821 -4.783 1.00 93.00 78 MET A O 1
ATOM 624 N N . GLU A 1 79 ? -3.194 -11.276 -6.220 1.00 91.38 79 GLU A N 1
ATOM 625 C CA . GLU A 1 79 ? -2.695 -12.494 -5.557 1.00 91.38 79 GLU A CA 1
ATOM 626 C C . GLU A 1 79 ? -1.177 -12.720 -5.742 1.00 91.38 79 GLU A C 1
ATOM 628 O O . GLU A 1 79 ? -0.662 -13.801 -5.454 1.00 91.38 79 GLU A O 1
ATOM 633 N N . GLN A 1 80 ? -0.449 -11.719 -6.248 1.00 93.19 80 GLN A N 1
ATOM 634 C CA . GLN A 1 80 ? 0.981 -11.784 -6.547 1.00 93.19 80 GLN A CA 1
ATOM 635 C C . GLN A 1 80 ? 1.774 -10.836 -5.646 1.00 93.19 80 GLN A C 1
ATOM 637 O O . GLN A 1 80 ? 1.454 -9.654 -5.528 1.00 93.19 80 GLN A O 1
ATOM 642 N N . LEU A 1 81 ? 2.836 -11.370 -5.045 1.00 93.81 81 LEU A N 1
ATOM 643 C CA . LEU A 1 81 ? 3.878 -10.633 -4.354 1.00 93.81 81 LEU A CA 1
ATOM 644 C C . LEU A 1 81 ? 4.950 -10.269 -5.376 1.00 93.81 81 LEU A C 1
ATOM 646 O O . LEU A 1 81 ? 5.559 -11.152 -5.985 1.00 93.81 81 LEU A O 1
ATOM 650 N N . PHE A 1 82 ? 5.202 -8.977 -5.540 1.00 94.69 82 PHE A N 1
ATOM 651 C CA . PHE A 1 82 ? 6.260 -8.483 -6.416 1.00 94.69 82 PHE A CA 1
ATOM 652 C C . PHE A 1 82 ? 7.560 -8.330 -5.639 1.00 94.69 82 PHE A C 1
ATOM 654 O O . PHE A 1 82 ? 7.586 -7.735 -4.567 1.00 94.69 82 PHE A O 1
ATOM 661 N N . THR A 1 83 ? 8.652 -8.839 -6.192 1.00 94.06 83 THR A N 1
ATOM 662 C CA . THR A 1 83 ? 9.984 -8.790 -5.591 1.00 94.06 83 THR A CA 1
ATOM 663 C C . THR A 1 83 ? 11.015 -8.380 -6.640 1.00 94.06 83 THR A C 1
ATOM 665 O O . THR A 1 83 ? 10.754 -8.361 -7.844 1.00 94.06 83 THR A O 1
ATOM 668 N N . GLU A 1 84 ? 12.237 -8.078 -6.208 1.00 92.06 84 GLU A N 1
ATOM 669 C CA . GLU A 1 84 ? 13.332 -7.775 -7.139 1.00 92.06 84 GLU A CA 1
ATOM 670 C C . GLU A 1 84 ? 13.716 -8.955 -8.048 1.00 92.06 84 GLU A C 1
ATOM 672 O O . GLU A 1 84 ? 14.304 -8.745 -9.110 1.00 92.06 84 GLU A O 1
ATOM 677 N N . SER A 1 85 ? 13.388 -10.191 -7.654 1.00 90.19 85 SER A N 1
ATOM 678 C CA . SER A 1 85 ? 13.663 -11.406 -8.428 1.00 90.19 85 SER A CA 1
ATOM 679 C C . SER A 1 85 ? 12.506 -11.835 -9.337 1.00 90.19 85 SER A C 1
ATOM 681 O O . SER A 1 85 ? 12.704 -12.720 -10.172 1.00 90.19 85 SER A O 1
ATOM 683 N N . GLY A 1 86 ? 11.327 -11.216 -9.228 1.00 91.00 86 GLY A N 1
ATOM 684 C CA . GLY A 1 86 ? 10.163 -11.538 -10.051 1.00 91.00 86 GLY A CA 1
ATOM 685 C C . GLY A 1 86 ? 8.848 -11.378 -9.295 1.00 91.00 86 GLY A C 1
ATOM 686 O O . GLY A 1 86 ? 8.683 -10.460 -8.502 1.00 91.00 86 GLY A O 1
ATOM 687 N N . TYR A 1 87 ? 7.896 -12.263 -9.569 1.00 92.06 87 TYR A N 1
ATOM 688 C CA . TYR A 1 87 ? 6.628 -12.324 -8.851 1.00 92.06 87 TYR A CA 1
ATOM 689 C C . TYR A 1 87 ? 6.351 -13.757 -8.403 1.00 92.06 87 TYR A C 1
ATOM 691 O O . TYR A 1 87 ? 6.661 -14.714 -9.117 1.00 92.06 87 TYR A O 1
ATOM 699 N N . GLU A 1 88 ? 5.759 -13.897 -7.225 1.00 93.75 88 GLU A N 1
ATOM 700 C CA . GLU A 1 88 ? 5.340 -15.177 -6.654 1.00 93.75 88 GLU A CA 1
ATOM 701 C C . GLU A 1 88 ? 3.935 -15.063 -6.046 1.00 93.75 88 GLU A C 1
ATOM 703 O O . GLU A 1 88 ? 3.499 -13.955 -5.739 1.00 93.75 88 GLU A O 1
ATOM 708 N N . PRO A 1 89 ? 3.177 -16.163 -5.901 1.00 93.69 89 PRO A N 1
ATOM 709 C CA . PRO A 1 89 ? 1.881 -16.117 -5.228 1.00 93.69 89 PRO A CA 1
ATOM 710 C C . PRO A 1 89 ? 2.018 -15.643 -3.777 1.00 93.69 89 PRO A C 1
ATOM 712 O O . PRO A 1 89 ? 2.950 -16.046 -3.080 1.00 93.69 89 PRO A O 1
ATOM 715 N N . ILE A 1 90 ? 1.080 -14.820 -3.306 1.00 92.00 90 ILE A N 1
ATOM 716 C CA . ILE A 1 90 ? 1.075 -14.363 -1.913 1.00 92.00 90 ILE A CA 1
ATOM 717 C C . ILE A 1 90 ? 0.706 -15.513 -0.971 1.00 92.00 90 ILE A C 1
ATOM 719 O O . ILE A 1 90 ? -0.354 -16.124 -1.095 1.00 92.00 90 ILE A O 1
ATOM 723 N N . ASP A 1 91 ? 1.550 -15.731 0.036 1.00 90.62 91 ASP A N 1
ATOM 724 C CA . ASP A 1 91 ? 1.239 -16.541 1.213 1.00 90.62 91 ASP A CA 1
ATOM 725 C C . ASP A 1 91 ? 1.089 -15.623 2.435 1.00 90.62 91 ASP A C 1
ATOM 727 O O . ASP A 1 91 ? 2.066 -15.243 3.088 1.00 90.62 91 ASP A O 1
ATOM 731 N N . TRP A 1 92 ? -0.154 -15.241 2.739 1.00 88.12 92 TRP A N 1
ATOM 732 C CA . TRP A 1 92 ? -0.466 -14.329 3.843 1.00 88.12 92 TRP A CA 1
ATOM 733 C C . TRP A 1 92 ? -0.024 -14.865 5.208 1.00 88.12 92 TRP A C 1
ATOM 735 O O . TRP A 1 92 ? 0.384 -14.079 6.065 1.00 88.12 92 TRP A O 1
ATOM 745 N N . ALA A 1 93 ? -0.058 -16.184 5.418 1.00 85.25 93 ALA A N 1
ATOM 746 C CA . ALA A 1 93 ? 0.361 -16.789 6.679 1.00 85.25 93 ALA A CA 1
ATOM 747 C C . ALA A 1 93 ? 1.882 -16.687 6.856 1.00 85.25 93 ALA A C 1
ATOM 749 O O . ALA A 1 93 ? 2.360 -16.273 7.915 1.00 85.25 93 ALA A O 1
ATOM 750 N N . LEU A 1 94 ? 2.640 -16.993 5.799 1.00 86.38 94 LEU A N 1
ATOM 751 C CA . LEU A 1 94 ? 4.096 -16.863 5.792 1.00 86.38 94 LEU A CA 1
ATOM 752 C C . LEU A 1 94 ? 4.535 -15.404 5.966 1.00 86.38 94 LEU A C 1
ATOM 754 O O . LEU A 1 94 ? 5.463 -15.128 6.726 1.00 86.38 94 LEU A O 1
ATOM 758 N N . ILE A 1 95 ? 3.878 -14.469 5.275 1.00 86.56 95 ILE A N 1
ATOM 759 C CA . ILE A 1 95 ? 4.192 -13.036 5.359 1.00 86.56 95 ILE A CA 1
ATOM 760 C C . ILE A 1 95 ? 3.921 -12.513 6.771 1.00 86.56 95 ILE A C 1
ATOM 762 O O . ILE A 1 95 ? 4.800 -11.878 7.351 1.00 86.56 95 ILE A O 1
ATOM 766 N N . SER A 1 96 ? 2.770 -12.851 7.360 1.00 82.38 96 SER A N 1
ATOM 767 C CA . SER A 1 96 ? 2.436 -12.464 8.739 1.00 82.38 96 SER A CA 1
ATOM 768 C C . SER A 1 96 ? 3.491 -12.962 9.726 1.00 82.38 96 SER A C 1
ATOM 770 O O . SER A 1 96 ? 4.033 -12.184 10.507 1.00 82.38 96 SER A O 1
ATOM 772 N N . GLN A 1 97 ? 3.876 -14.238 9.618 1.00 81.56 97 GLN A N 1
ATOM 773 C CA . GLN A 1 97 ? 4.901 -14.828 10.476 1.00 81.56 97 GLN A CA 1
ATOM 774 C C . GLN A 1 97 ? 6.268 -14.149 10.305 1.00 81.56 97 GLN A C 1
ATOM 776 O O . GLN A 1 97 ? 6.977 -13.916 11.287 1.00 81.56 97 GLN A O 1
ATOM 781 N N . ARG A 1 98 ? 6.670 -13.824 9.070 1.00 81.19 98 ARG A N 1
ATOM 782 C CA . ARG A 1 98 ? 7.938 -13.124 8.801 1.00 81.19 98 ARG A CA 1
ATOM 783 C C . ARG A 1 98 ? 7.964 -11.739 9.439 1.00 81.19 98 ARG A C 1
ATOM 785 O O . ARG A 1 98 ? 8.990 -11.355 9.992 1.00 81.19 98 ARG A O 1
ATOM 792 N N . ILE A 1 99 ? 6.855 -11.010 9.384 1.00 77.94 99 ILE A N 1
ATOM 793 C CA . ILE A 1 99 ? 6.764 -9.658 9.944 1.00 77.94 99 ILE A CA 1
ATOM 794 C C . ILE A 1 99 ? 6.778 -9.703 11.475 1.00 77.94 99 ILE A C 1
ATOM 796 O O . ILE A 1 99 ? 7.507 -8.931 12.084 1.00 77.94 99 ILE A O 1
ATOM 800 N N . GLU A 1 100 ? 6.071 -10.651 12.092 1.00 73.44 100 GLU A N 1
ATOM 801 C CA . GLU A 1 100 ? 6.090 -10.850 13.551 1.00 73.44 100 GLU A CA 1
ATOM 802 C C . GLU A 1 100 ? 7.466 -11.283 14.084 1.00 73.44 100 GLU A C 1
ATOM 804 O O . GLU A 1 100 ? 7.843 -10.943 15.203 1.00 73.44 100 GLU A O 1
ATOM 809 N N . THR A 1 101 ? 8.221 -12.056 13.298 1.00 67.50 101 THR A N 1
ATOM 810 C CA . THR A 1 101 ? 9.550 -12.560 13.691 1.00 67.50 101 THR A CA 1
ATOM 811 C C . THR A 1 101 ? 10.696 -11.619 13.338 1.00 67.50 101 THR A C 1
ATOM 813 O O . THR A 1 101 ? 11.800 -11.783 13.864 1.00 67.50 101 THR A O 1
ATOM 816 N N . THR A 1 102 ? 10.458 -10.629 12.477 1.00 63.50 102 THR A N 1
ATOM 817 C CA . THR A 1 102 ? 11.433 -9.574 12.211 1.00 63.50 102 THR A CA 1
ATOM 818 C C . THR A 1 102 ? 11.375 -8.592 13.375 1.00 63.50 102 THR A C 1
ATOM 820 O O . THR A 1 102 ? 10.319 -8.003 13.601 1.00 63.50 102 THR A O 1
ATOM 823 N N . PRO A 1 103 ? 12.466 -8.398 14.137 1.00 52.09 103 PRO A N 1
ATOM 824 C CA . PRO A 1 103 ? 12.477 -7.397 15.188 1.00 52.09 103 PRO A CA 1
ATOM 825 C C . PRO A 1 103 ? 12.215 -6.041 14.535 1.00 52.09 103 PRO A C 1
ATOM 827 O O . PRO A 1 103 ? 13.056 -5.537 13.790 1.00 52.09 103 PRO A O 1
ATOM 830 N N . GLN A 1 104 ? 11.033 -5.474 14.787 1.00 49.06 104 GLN A N 1
ATOM 831 C CA . GLN A 1 104 ? 10.813 -4.053 14.576 1.00 49.06 104 GLN A CA 1
ATOM 832 C C . GLN A 1 104 ? 11.886 -3.364 15.413 1.00 49.06 104 GLN A C 1
ATOM 834 O O . GLN A 1 104 ? 11.948 -3.554 16.628 1.00 49.06 104 GLN A O 1
ATOM 839 N N . SER A 1 105 ? 12.820 -2.677 14.763 1.00 41.62 105 SER A N 1
ATOM 840 C CA . SER A 1 105 ? 13.757 -1.821 15.472 1.00 41.62 105 SER A CA 1
ATOM 841 C C . SER A 1 105 ? 12.918 -0.794 16.228 1.00 41.62 105 SER A C 1
ATOM 843 O O . SER A 1 105 ? 12.295 0.062 15.613 1.00 41.62 105 SER A O 1
ATOM 845 N N . ASP A 1 106 ? 12.872 -0.943 17.551 1.00 37.75 106 ASP A N 1
ATOM 846 C CA . ASP A 1 106 ? 12.118 -0.127 18.518 1.00 37.75 106 ASP A CA 1
ATOM 847 C C . ASP A 1 106 ? 12.621 1.333 18.593 1.00 37.75 106 ASP A C 1
ATOM 849 O O . ASP A 1 106 ? 12.107 2.160 19.346 1.00 37.75 106 ASP A O 1
ATOM 853 N N . ASP A 1 107 ? 13.639 1.667 17.802 1.00 37.94 107 ASP A N 1
ATOM 854 C CA . ASP A 1 107 ? 14.154 3.014 17.638 1.00 37.94 107 ASP A CA 1
ATOM 855 C C . ASP A 1 107 ? 13.458 3.645 16.429 1.00 37.94 107 ASP A C 1
ATOM 857 O O . ASP A 1 107 ? 13.382 3.025 15.373 1.00 37.94 107 ASP A O 1
ATOM 861 N N . GLY A 1 108 ? 12.933 4.863 16.594 1.00 39.38 108 GLY 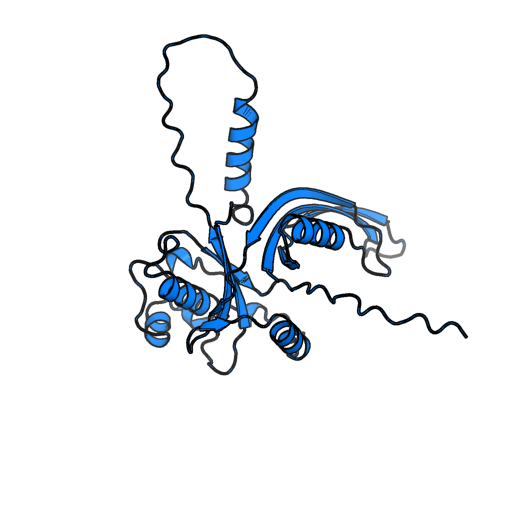A N 1
ATOM 862 C CA . GLY A 1 108 ? 12.109 5.624 15.641 1.00 39.38 108 GLY A CA 1
ATOM 863 C C . GLY A 1 108 ? 12.718 5.964 14.268 1.00 39.38 108 GLY A C 1
ATOM 864 O O . GLY A 1 108 ? 12.427 7.027 13.721 1.00 39.38 108 GLY A O 1
ATOM 865 N N . ASP A 1 109 ? 13.502 5.070 13.676 1.00 39.38 109 ASP A N 1
ATOM 866 C CA . ASP A 1 109 ? 14.041 5.121 12.325 1.00 39.38 109 ASP A CA 1
ATOM 867 C C . ASP A 1 109 ? 13.024 4.589 11.297 1.00 39.38 109 ASP A C 1
ATOM 869 O O . ASP A 1 109 ? 13.334 3.786 10.418 1.00 39.38 109 ASP A O 1
ATOM 873 N N . ASN A 1 110 ? 11.816 5.169 11.296 1.00 45.44 110 ASN A N 1
ATOM 874 C CA . ASN A 1 110 ? 10.947 5.192 10.104 1.00 45.44 110 ASN A CA 1
ATOM 875 C C . ASN A 1 110 ? 11.661 5.805 8.875 1.00 45.44 110 ASN A C 1
ATOM 877 O O . ASN A 1 110 ? 11.164 5.730 7.756 1.00 45.44 110 ASN A O 1
ATOM 881 N N . LEU A 1 111 ? 12.845 6.391 9.079 1.00 44.53 111 LEU A N 1
ATOM 882 C CA . LEU A 1 111 ? 13.796 6.791 8.049 1.00 44.53 111 LEU A CA 1
ATOM 883 C C . LEU A 1 111 ? 14.312 5.608 7.206 1.00 44.53 111 LEU A C 1
ATOM 885 O O . LEU A 1 111 ? 14.551 5.803 6.017 1.00 44.53 111 LEU A O 1
ATOM 889 N N . GLU A 1 112 ? 14.456 4.392 7.757 1.00 48.16 112 GLU A N 1
ATOM 890 C CA . GLU A 1 112 ? 14.984 3.242 6.994 1.00 48.16 112 GLU A CA 1
ATOM 891 C C . GLU A 1 112 ? 14.002 2.730 5.924 1.00 48.16 112 GLU A C 1
ATOM 893 O O . GLU A 1 112 ? 14.439 2.220 4.890 1.00 48.16 112 GLU A O 1
ATOM 898 N N . GLN A 1 113 ? 12.692 2.907 6.135 1.00 51.12 113 GLN A N 1
ATOM 899 C CA . GLN A 1 113 ? 11.652 2.550 5.155 1.00 51.12 113 GLN A CA 1
ATOM 900 C C . GLN A 1 113 ? 11.509 3.593 4.031 1.00 51.12 113 GLN A C 1
ATOM 902 O O . GLN A 1 113 ? 10.855 3.334 3.019 1.00 51.12 113 GLN A O 1
ATOM 907 N N . GLY A 1 114 ? 12.220 4.718 4.154 1.00 48.66 114 GLY A N 1
ATOM 908 C CA . GLY A 1 114 ? 12.389 5.716 3.112 1.00 48.66 114 GLY A CA 1
ATOM 909 C C . GLY A 1 114 ? 11.513 6.951 3.295 1.00 48.66 114 GLY A C 1
ATOM 910 O O . GLY A 1 114 ? 10.357 6.896 3.699 1.00 48.66 114 GLY A O 1
ATOM 911 N N . TYR A 1 115 ? 12.107 8.089 2.958 1.00 52.81 115 TYR A N 1
ATOM 912 C CA . TYR A 1 115 ? 11.445 9.374 2.778 1.00 52.81 115 TYR A CA 1
ATOM 913 C C . TYR A 1 115 ? 10.247 9.245 1.816 1.00 52.81 115 TYR A C 1
ATOM 915 O O . TYR A 1 115 ? 10.378 8.648 0.744 1.00 52.81 115 TYR A O 1
ATOM 923 N N . TRP A 1 116 ? 9.096 9.819 2.185 1.00 60.12 116 TRP A N 1
ATOM 924 C CA . TRP A 1 116 ? 7.923 9.934 1.313 1.00 60.12 116 TRP A CA 1
ATOM 925 C C . TRP A 1 116 ? 8.261 10.904 0.183 1.00 60.12 116 TRP A C 1
ATOM 927 O O . TRP A 1 116 ? 8.214 12.122 0.344 1.00 60.12 116 TRP A O 1
ATOM 937 N N . ALA A 1 117 ? 8.689 10.359 -0.945 1.00 62.47 117 ALA A N 1
ATOM 938 C CA . ALA A 1 117 ? 8.935 11.113 -2.156 1.00 62.47 117 ALA A CA 1
ATOM 939 C C . ALA A 1 117 ? 7.776 10.842 -3.122 1.00 62.47 117 ALA A C 1
ATOM 941 O O . ALA A 1 117 ? 7.270 9.723 -3.153 1.00 62.47 117 ALA A O 1
ATOM 942 N N . ASP A 1 118 ? 7.350 11.842 -3.894 1.00 79.44 118 ASP A N 1
ATOM 943 C CA . ASP A 1 118 ? 6.276 11.680 -4.882 1.00 79.44 118 ASP A CA 1
ATOM 944 C C . ASP A 1 118 ? 6.715 10.679 -5.968 1.00 79.44 118 ASP A C 1
ATOM 946 O O . ASP A 1 118 ? 7.416 11.012 -6.931 1.00 79.44 118 ASP A O 1
ATOM 950 N N . VAL A 1 119 ? 6.349 9.411 -5.771 1.00 83.75 119 VAL A N 1
ATOM 951 C CA . VAL A 1 119 ? 6.788 8.293 -6.610 1.00 83.75 119 VAL A CA 1
ATOM 952 C C . VAL A 1 119 ? 6.231 8.383 -8.025 1.00 83.75 119 VAL A C 1
ATOM 954 O O . VAL A 1 119 ? 6.885 7.900 -8.947 1.00 83.75 119 VAL A O 1
ATOM 957 N N . ASN A 1 120 ? 5.094 9.057 -8.227 1.00 87.31 120 ASN A N 1
ATOM 958 C CA . ASN A 1 120 ? 4.524 9.277 -9.555 1.00 87.31 120 ASN A CA 1
ATOM 959 C C . ASN A 1 120 ? 5.374 10.262 -10.362 1.00 87.31 120 ASN A C 1
ATOM 961 O O . ASN A 1 120 ? 5.558 10.089 -11.567 1.00 87.31 120 ASN A O 1
ATOM 965 N N . GLN A 1 121 ? 5.990 11.250 -9.707 1.00 86.50 121 GLN A N 1
ATOM 966 C CA . GLN A 1 121 ? 6.926 12.157 -10.374 1.00 86.50 121 GLN A CA 1
ATOM 967 C C . GLN A 1 121 ? 8.309 11.548 -10.606 1.00 86.50 121 GLN A C 1
ATOM 969 O O . GLN A 1 121 ? 8.952 11.884 -11.610 1.00 86.50 121 GLN A O 1
ATOM 974 N N . LEU A 1 122 ? 8.770 10.693 -9.692 1.00 86.88 122 LEU A N 1
ATOM 975 C CA . LEU A 1 122 ? 10.123 10.131 -9.691 1.00 86.88 122 LEU A CA 1
ATOM 976 C C . LEU A 1 122 ? 10.250 8.871 -10.544 1.00 86.88 122 LEU A C 1
ATOM 978 O O . LEU A 1 122 ? 11.255 8.689 -11.227 1.00 86.88 122 LEU A O 1
ATOM 982 N N . VAL A 1 123 ? 9.229 8.017 -10.525 1.00 89.50 123 VAL A N 1
ATOM 983 C CA . VAL A 1 123 ? 9.208 6.718 -11.199 1.00 89.50 123 VAL A CA 1
ATOM 984 C C . VAL A 1 123 ? 8.073 6.703 -12.216 1.00 89.50 123 VAL A C 1
ATOM 986 O O . VAL A 1 123 ? 7.018 6.095 -12.033 1.00 89.50 123 VAL A O 1
ATOM 989 N N . ARG A 1 124 ? 8.306 7.423 -13.313 1.00 88.88 124 ARG A N 1
ATOM 990 C CA . ARG A 1 124 ? 7.305 7.642 -14.359 1.00 88.88 124 ARG A CA 1
ATOM 991 C C . ARG A 1 124 ? 7.159 6.425 -15.272 1.00 88.88 124 ARG A C 1
ATOM 993 O O . ARG A 1 124 ? 8.183 5.872 -15.689 1.00 88.88 124 ARG A O 1
ATOM 1000 N N . PRO A 1 125 ? 5.930 6.054 -15.668 1.00 86.69 125 PRO A N 1
ATOM 1001 C CA . PRO A 1 125 ? 5.702 4.913 -16.552 1.00 86.69 125 PRO A CA 1
ATOM 1002 C C . PRO A 1 125 ? 6.371 5.067 -17.929 1.00 86.69 125 PRO A C 1
ATOM 1004 O O . PRO A 1 125 ? 6.818 4.077 -18.504 1.00 86.69 125 PRO A O 1
ATOM 1007 N N . GLU A 1 126 ? 6.522 6.287 -18.455 1.00 87.06 126 GLU A N 1
ATOM 1008 C CA . GLU A 1 126 ? 7.141 6.530 -19.769 1.00 87.06 126 GLU A CA 1
ATOM 1009 C C . GLU A 1 126 ? 8.672 6.455 -19.741 1.00 87.06 126 GLU A C 1
ATOM 1011 O O . GLU A 1 126 ? 9.314 6.380 -20.792 1.00 87.06 126 GLU A O 1
ATOM 1016 N N . LYS A 1 127 ? 9.275 6.518 -18.549 1.00 88.25 127 LYS A N 1
ATOM 1017 C CA . LYS A 1 127 ? 10.725 6.610 -18.369 1.00 88.25 127 LYS A CA 1
ATOM 1018 C C . LYS A 1 127 ? 11.197 5.701 -17.236 1.00 88.25 127 LYS A C 1
ATOM 1020 O O . LYS A 1 127 ? 11.832 6.148 -16.285 1.00 88.25 127 LYS A O 1
ATOM 1025 N N . LEU A 1 128 ? 10.900 4.412 -17.363 1.00 90.06 128 LEU A N 1
ATOM 1026 C CA . LEU A 1 128 ? 11.380 3.407 -16.422 1.00 90.06 128 LEU A CA 1
ATOM 1027 C C . LEU A 1 128 ? 12.858 3.100 -16.658 1.00 90.06 128 LEU A C 1
ATOM 1029 O O . LEU A 1 128 ? 13.273 2.751 -17.765 1.00 90.06 128 LEU A O 1
ATOM 1033 N N . SER A 1 129 ? 13.648 3.200 -15.593 1.00 92.00 129 SER A N 1
ATOM 1034 C CA . SER A 1 129 ? 15.048 2.785 -15.588 1.00 92.00 129 SER A CA 1
ATOM 1035 C C . SER A 1 129 ? 15.171 1.275 -15.846 1.00 92.00 129 SER A C 1
ATOM 1037 O O . SER A 1 129 ? 14.275 0.498 -15.508 1.00 92.00 129 SER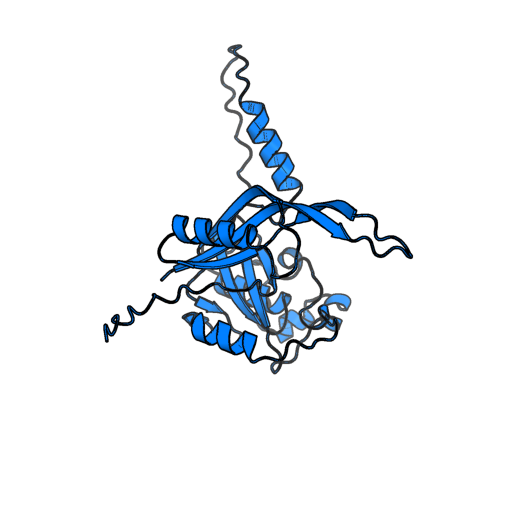 A O 1
ATOM 1039 N N . ALA A 1 130 ? 16.276 0.840 -16.458 1.00 91.25 130 ALA A N 1
ATOM 1040 C CA . ALA A 1 130 ? 16.458 -0.559 -16.868 1.00 91.25 130 ALA A CA 1
ATOM 1041 C C . ALA A 1 130 ? 16.640 -1.520 -15.678 1.00 91.25 130 ALA A C 1
ATOM 1043 O O . ALA A 1 130 ? 16.175 -2.664 -15.708 1.00 91.25 130 ALA A O 1
ATOM 1044 N N . ASP A 1 131 ? 17.300 -1.038 -14.628 1.00 93.25 131 ASP A N 1
ATOM 1045 C CA . ASP A 1 131 ? 17.605 -1.761 -13.400 1.00 93.25 131 ASP A CA 1
ATOM 1046 C C . ASP A 1 131 ? 17.647 -0.811 -12.190 1.00 93.25 131 ASP A C 1
ATOM 1048 O O . ASP A 1 131 ? 17.528 0.411 -12.326 1.00 93.25 131 ASP A O 1
ATOM 1052 N N . ILE A 1 132 ? 17.803 -1.390 -10.996 1.00 93.06 132 ILE A N 1
ATOM 1053 C CA . ILE A 1 132 ? 17.804 -0.663 -9.717 1.00 93.06 132 ILE A CA 1
ATOM 1054 C C . ILE A 1 132 ? 18.983 0.317 -9.618 1.00 93.06 132 ILE A C 1
ATOM 1056 O O . ILE A 1 132 ? 18.829 1.388 -9.039 1.00 93.06 132 ILE A O 1
ATOM 1060 N N . GLU A 1 133 ? 20.146 -0.001 -10.193 1.00 93.56 133 GLU A N 1
ATOM 1061 C CA . GLU A 1 133 ? 21.302 0.909 -10.168 1.00 93.56 133 GLU A CA 1
ATOM 1062 C C . GLU A 1 133 ? 21.085 2.122 -11.079 1.00 93.56 133 GLU A C 1
ATOM 1064 O O . GLU A 1 133 ? 21.419 3.251 -10.716 1.00 93.56 133 GLU A O 1
ATOM 1069 N N . SER A 1 134 ? 20.455 1.911 -12.234 1.00 93.81 134 SER A N 1
ATOM 1070 C CA . SER A 1 134 ? 20.026 2.985 -13.127 1.00 93.81 134 SER A CA 1
ATOM 1071 C C . SER A 1 134 ? 18.974 3.861 -12.448 1.00 93.81 134 SER A C 1
ATOM 1073 O O . SER A 1 134 ? 19.120 5.079 -12.436 1.00 93.81 134 SER A O 1
ATOM 1075 N N . LEU A 1 135 ? 17.977 3.250 -11.791 1.00 93.56 135 LEU A N 1
ATOM 1076 C CA . LEU A 1 135 ? 16.976 3.967 -10.992 1.00 93.56 135 LEU A CA 1
ATOM 1077 C C . LEU A 1 135 ? 17.646 4.821 -9.916 1.00 93.56 135 LEU A C 1
ATOM 1079 O O . LEU A 1 135 ? 17.372 6.011 -9.799 1.00 93.56 135 LEU A O 1
ATOM 1083 N N . ARG A 1 136 ? 18.573 4.231 -9.158 1.00 92.31 136 ARG A N 1
ATOM 1084 C CA . ARG A 1 136 ? 19.341 4.932 -8.131 1.00 92.31 136 ARG A CA 1
ATOM 1085 C C . ARG A 1 136 ? 20.071 6.144 -8.698 1.00 92.31 136 ARG A C 1
ATOM 1087 O O . ARG A 1 136 ? 20.120 7.173 -8.037 1.00 92.31 136 ARG A O 1
ATOM 1094 N N . HIS A 1 137 ? 20.665 6.031 -9.882 1.00 92.06 137 HIS A N 1
ATOM 1095 C CA . HIS A 1 137 ? 21.374 7.135 -10.523 1.00 92.06 137 HIS A CA 1
ATOM 1096 C C . HIS A 1 137 ? 20.427 8.223 -11.056 1.00 92.06 137 HIS A C 1
ATOM 1098 O O . HIS A 1 137 ? 20.787 9.399 -11.029 1.00 92.06 137 HIS A O 1
ATOM 1104 N N . ASP A 1 138 ? 19.245 7.841 -11.537 1.00 91.25 138 ASP A N 1
ATOM 1105 C CA . ASP A 1 138 ? 18.254 8.754 -12.114 1.00 91.25 138 ASP A CA 1
ATOM 1106 C C . ASP A 1 138 ? 17.535 9.614 -11.059 1.00 91.25 138 ASP A C 1
ATOM 1108 O O . ASP A 1 138 ? 16.997 10.673 -11.394 1.00 91.25 138 ASP A O 1
ATOM 1112 N N . LEU A 1 139 ? 17.538 9.184 -9.793 1.00 90.94 139 LEU A N 1
ATOM 1113 C CA . LEU A 1 139 ? 16.922 9.920 -8.692 1.00 90.94 139 LEU A CA 1
ATOM 1114 C C . LEU A 1 139 ? 17.766 11.132 -8.240 1.00 90.94 139 LEU A C 1
ATOM 1116 O O . LEU A 1 139 ? 19.000 11.070 -8.238 1.00 90.94 139 LEU A O 1
ATOM 1120 N N . PRO A 1 140 ? 17.114 12.222 -7.786 1.00 90.12 140 PRO A N 1
ATOM 1121 C CA . PRO A 1 140 ? 17.773 13.344 -7.117 1.00 90.12 140 PRO A CA 1
ATOM 1122 C C . PRO A 1 140 ? 18.652 12.915 -5.932 1.00 90.12 140 PRO A C 1
ATOM 1124 O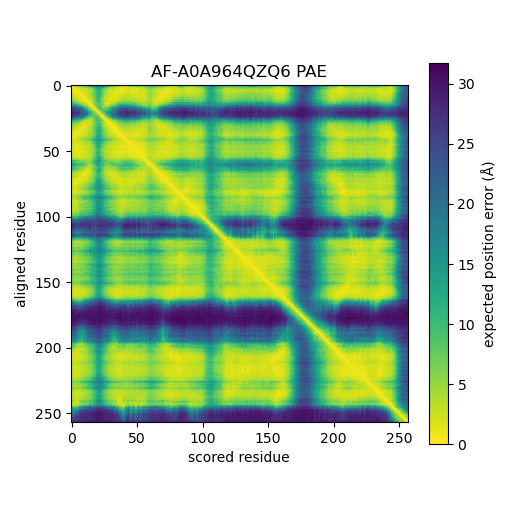 O . PRO A 1 140 ? 18.357 11.938 -5.246 1.00 90.12 140 PRO A O 1
ATOM 1127 N N . GLU A 1 141 ? 19.742 13.648 -5.681 1.00 88.31 141 GLU A N 1
ATOM 1128 C CA . GLU A 1 141 ? 20.757 13.264 -4.685 1.00 88.31 141 GLU A CA 1
ATOM 1129 C C . GLU A 1 141 ? 20.227 13.215 -3.247 1.00 88.31 141 GLU A C 1
ATOM 1131 O O . GLU A 1 141 ? 20.608 12.348 -2.459 1.00 88.31 141 GLU A O 1
ATOM 1136 N N . ASP A 1 142 ? 19.337 14.136 -2.902 1.00 86.56 142 ASP A N 1
ATOM 1137 C CA . ASP A 1 142 ? 18.650 14.198 -1.614 1.00 86.56 142 ASP A CA 1
ATOM 1138 C C . ASP A 1 142 ? 17.805 12.944 -1.361 1.00 86.56 142 ASP A C 1
ATOM 1140 O O . ASP A 1 142 ? 17.861 12.372 -0.275 1.00 86.56 142 ASP A O 1
ATOM 1144 N N . ILE A 1 143 ? 17.113 12.445 -2.386 1.00 85.38 143 ILE A N 1
ATOM 1145 C CA . ILE A 1 143 ? 16.348 11.196 -2.298 1.00 85.38 143 ILE A CA 1
ATOM 1146 C C . ILE A 1 143 ? 17.299 10.001 -2.285 1.00 85.38 143 ILE A C 1
ATOM 1148 O O . ILE A 1 143 ? 17.222 9.134 -1.417 1.00 85.38 143 ILE A O 1
ATOM 1152 N N . ARG A 1 144 ? 18.250 9.958 -3.221 1.00 87.44 144 ARG A N 1
ATOM 1153 C CA . ARG A 1 144 ? 19.212 8.861 -3.356 1.00 87.44 144 ARG A CA 1
ATOM 1154 C C . ARG A 1 144 ? 19.995 8.608 -2.071 1.00 87.44 144 ARG A C 1
ATOM 1156 O O . ARG A 1 144 ? 20.236 7.453 -1.738 1.00 87.44 144 ARG A O 1
ATOM 1163 N N . SER A 1 145 ? 20.411 9.657 -1.372 1.00 86.19 145 SER A N 1
ATOM 1164 C CA . SER A 1 145 ? 21.162 9.539 -0.118 1.00 86.19 145 SER A CA 1
ATOM 1165 C C . SER A 1 145 ? 20.293 9.147 1.082 1.00 86.19 145 SER A C 1
ATOM 1167 O O . SER A 1 145 ? 20.816 8.545 2.018 1.00 86.19 145 SER A O 1
ATOM 1169 N N . GLY A 1 146 ? 18.989 9.441 1.043 1.00 83.31 146 GLY A N 1
ATOM 1170 C CA . GLY A 1 146 ? 18.039 9.131 2.114 1.00 83.31 146 GLY A CA 1
ATOM 1171 C C . GLY A 1 146 ? 17.405 7.738 2.046 1.00 83.31 146 GLY A C 1
ATOM 1172 O O . GLY A 1 146 ? 16.788 7.316 3.018 1.00 83.31 146 GLY A O 1
ATOM 1173 N N . LEU A 1 147 ? 17.532 7.018 0.927 1.00 86.19 147 LEU A N 1
ATOM 1174 C CA . LEU A 1 147 ? 16.935 5.689 0.757 1.00 86.19 147 LEU A CA 1
ATOM 1175 C C . LEU A 1 147 ? 17.921 4.551 1.056 1.00 86.19 147 LEU A C 1
ATOM 1177 O O . LEU A 1 147 ? 19.106 4.609 0.720 1.00 86.19 147 LEU A O 1
ATOM 1181 N N . ASN A 1 148 ? 17.402 3.458 1.619 1.00 87.06 148 ASN A N 1
ATOM 1182 C CA . ASN A 1 148 ? 18.138 2.205 1.749 1.00 87.06 148 ASN A CA 1
ATOM 1183 C C . ASN A 1 148 ? 18.317 1.534 0.375 1.00 87.06 148 ASN A C 1
ATOM 1185 O O . ASN A 1 148 ? 17.344 1.186 -0.291 1.00 87.06 148 ASN A O 1
ATOM 1189 N N . TRP A 1 149 ? 19.569 1.299 -0.026 1.00 88.69 149 TRP A N 1
ATOM 1190 C CA . TRP A 1 149 ? 19.919 0.590 -1.267 1.00 88.69 149 TRP A CA 1
ATOM 1191 C C . TRP A 1 149 ? 20.508 -0.805 -1.023 1.00 88.69 149 TRP A C 1
ATOM 1193 O O . TRP A 1 149 ? 20.905 -1.472 -1.979 1.00 88.69 149 TRP A O 1
ATOM 1203 N N . SER A 1 150 ? 20.576 -1.270 0.228 1.00 88.25 150 SER A N 1
ATOM 1204 C CA . SER A 1 150 ? 21.125 -2.588 0.561 1.00 88.25 150 SER A CA 1
ATOM 1205 C C . SER A 1 150 ? 20.152 -3.710 0.209 1.00 88.25 150 SER A C 1
ATOM 1207 O O . SER A 1 150 ? 19.008 -3.676 0.645 1.00 88.25 150 SER A O 1
ATOM 1209 N N . ALA A 1 151 ? 20.616 -4.723 -0.530 1.00 87.25 151 ALA A N 1
ATOM 1210 C CA . ALA A 1 151 ? 19.817 -5.901 -0.894 1.00 87.25 151 ALA A CA 1
ATOM 1211 C C . ALA A 1 151 ? 19.393 -6.744 0.311 1.00 87.25 151 ALA A C 1
ATOM 1213 O O . ALA A 1 151 ? 18.376 -7.428 0.259 1.00 87.25 151 ALA A O 1
ATOM 1214 N N . ASP A 1 152 ? 20.168 -6.670 1.390 1.00 86.00 152 ASP A N 1
ATOM 1215 C CA . ASP A 1 152 ? 19.978 -7.495 2.580 1.00 86.00 152 ASP A CA 1
ATOM 1216 C C . ASP A 1 152 ? 18.832 -6.989 3.468 1.00 86.00 152 ASP A C 1
ATOM 1218 O O . ASP A 1 152 ? 18.380 -7.697 4.366 1.00 86.00 152 ASP A O 1
ATOM 1222 N N . LYS A 1 153 ? 18.363 -5.757 3.231 1.00 86.12 153 LYS A N 1
ATOM 1223 C CA . LYS A 1 153 ? 17.266 -5.125 3.965 1.00 86.12 153 LYS A CA 1
ATOM 1224 C C . LYS A 1 153 ? 16.121 -4.828 3.004 1.00 86.12 153 LYS A C 1
ATOM 1226 O O . LYS A 1 153 ? 16.220 -3.913 2.187 1.00 86.12 153 LYS A O 1
ATOM 1231 N N . GLN A 1 154 ? 15.042 -5.592 3.120 1.00 88.44 154 GLN A N 1
ATOM 1232 C CA . GLN A 1 154 ? 13.821 -5.403 2.343 1.00 88.44 154 GLN A CA 1
ATOM 1233 C C . GLN A 1 154 ? 12.615 -5.276 3.268 1.00 88.44 154 GLN A C 1
ATOM 1235 O O . GLN A 1 154 ? 12.562 -5.892 4.330 1.00 88.44 154 GLN A O 1
ATOM 1240 N N . PHE A 1 155 ? 11.639 -4.503 2.816 1.00 88.06 155 PHE A N 1
ATOM 1241 C CA . PHE A 1 155 ? 10.399 -4.199 3.508 1.00 88.06 155 PHE A CA 1
ATOM 1242 C C . PHE A 1 155 ? 9.213 -4.523 2.604 1.00 88.06 155 PHE A C 1
ATOM 1244 O O . PHE A 1 155 ? 9.355 -4.604 1.380 1.00 88.06 155 PHE A O 1
ATOM 1251 N N . PHE A 1 156 ? 8.044 -4.697 3.214 1.00 90.69 156 PHE A N 1
ATOM 1252 C CA . PHE A 1 156 ? 6.786 -4.831 2.494 1.00 90.69 156 PHE A CA 1
ATOM 1253 C C . PHE A 1 156 ? 6.126 -3.462 2.337 1.00 90.69 156 PHE A C 1
ATOM 1255 O O . PHE A 1 156 ? 5.934 -2.743 3.317 1.00 90.69 156 PHE A O 1
ATOM 1262 N N . PHE A 1 157 ? 5.762 -3.143 1.102 1.00 91.81 157 PHE A N 1
ATOM 1263 C CA . PHE A 1 157 ? 5.045 -1.941 0.709 1.00 91.81 157 PHE A CA 1
ATOM 1264 C C . PHE A 1 157 ? 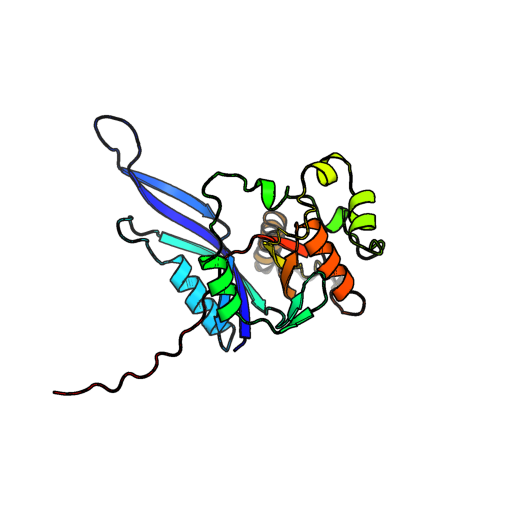3.713 -2.326 0.082 1.00 91.81 157 PHE A C 1
ATOM 1266 O O . PHE A 1 157 ? 3.631 -3.288 -0.690 1.00 91.81 157 PHE A O 1
ATOM 1273 N N . VAL A 1 158 ? 2.683 -1.555 0.397 1.00 92.88 158 VAL A N 1
ATOM 1274 C CA . VAL A 1 158 ? 1.374 -1.651 -0.236 1.00 92.88 158 VAL A CA 1
ATOM 1275 C C . VAL A 1 158 ? 1.320 -0.610 -1.342 1.00 92.88 158 VAL A C 1
ATOM 1277 O O . VAL A 1 158 ? 1.507 0.574 -1.088 1.00 92.88 158 VAL A O 1
ATOM 1280 N N . VAL A 1 159 ? 1.077 -1.055 -2.571 1.00 93.94 159 VAL A N 1
ATOM 1281 C CA . VAL A 1 159 ? 0.847 -0.174 -3.716 1.00 93.94 159 VAL A CA 1
ATOM 1282 C C . VAL A 1 159 ? -0.652 -0.110 -3.967 1.00 93.94 159 VAL A C 1
ATOM 1284 O O . VAL A 1 159 ? -1.261 -1.132 -4.283 1.00 93.94 159 VAL A O 1
ATOM 1287 N N . SER A 1 160 ? -1.243 1.073 -3.836 1.00 93.88 160 SER A N 1
ATOM 1288 C CA . SER A 1 160 ? -2.625 1.345 -4.237 1.00 93.88 160 SER A CA 1
ATOM 1289 C C . SER A 1 160 ? -2.620 1.984 -5.621 1.00 93.88 160 SER A C 1
ATOM 1291 O O . SER A 1 160 ? -1.950 2.990 -5.821 1.00 93.88 160 SER A O 1
ATOM 1293 N N . VAL A 1 161 ? -3.359 1.429 -6.576 1.00 93.56 161 VAL A N 1
ATOM 1294 C CA . VAL A 1 161 ? -3.532 2.029 -7.905 1.00 93.56 161 VAL A CA 1
ATOM 1295 C C . VAL A 1 161 ? -4.788 2.876 -7.892 1.00 93.56 161 VAL A C 1
ATOM 1297 O O . VAL A 1 161 ? -5.880 2.347 -7.678 1.00 93.56 161 VAL A O 1
ATOM 1300 N N . LEU A 1 162 ? -4.632 4.172 -8.128 1.00 91.31 162 LEU A N 1
ATOM 1301 C CA . LEU A 1 162 ? -5.733 5.120 -8.101 1.00 91.31 162 LEU A CA 1
ATOM 1302 C C . LEU A 1 162 ? -6.571 5.008 -9.372 1.00 91.31 162 LEU A C 1
ATOM 1304 O O . LEU A 1 162 ? -6.051 4.778 -10.469 1.00 91.31 162 LEU A O 1
ATOM 1308 N N . SER A 1 163 ? -7.878 5.171 -9.220 1.00 87.31 163 SER A N 1
ATOM 1309 C CA . SER A 1 163 ? -8.784 5.333 -10.347 1.00 87.31 163 SER A CA 1
ATOM 1310 C C . SER A 1 163 ? -8.453 6.640 -11.069 1.00 87.31 163 SER A C 1
ATOM 1312 O O . SER A 1 163 ? -8.243 7.664 -10.413 1.00 87.31 163 SER A O 1
ATOM 1314 N N . PRO A 1 164 ? -8.392 6.646 -12.411 1.00 80.62 164 PRO A N 1
ATOM 1315 C CA . PRO A 1 164 ? -8.191 7.885 -13.141 1.00 80.62 164 PRO A CA 1
ATOM 1316 C C . PRO A 1 164 ? -9.342 8.852 -12.825 1.00 80.62 164 PRO A C 1
ATOM 1318 O O . PRO A 1 164 ? -10.491 8.409 -12.717 1.00 80.62 164 PRO A O 1
ATOM 1321 N N . PRO A 1 165 ? -9.067 10.163 -12.696 1.00 69.50 165 PRO A N 1
ATOM 1322 C CA . PRO A 1 165 ? -10.112 11.138 -12.427 1.00 69.50 165 PRO A CA 1
ATOM 1323 C C . PRO A 1 165 ? -11.178 11.032 -13.515 1.00 69.50 165 PRO A C 1
ATOM 1325 O O . PRO A 1 165 ? -10.852 11.022 -14.710 1.00 69.50 165 PRO A O 1
ATOM 1328 N N . MET A 1 166 ? -12.447 10.926 -13.109 1.00 67.12 166 MET A N 1
ATOM 1329 C CA . MET A 1 166 ? -13.542 10.906 -14.069 1.00 67.12 166 MET A CA 1
ATOM 1330 C C . MET A 1 166 ? -13.427 12.160 -14.944 1.00 67.12 166 MET A C 1
ATOM 1332 O O . MET A 1 166 ? -13.277 13.265 -14.412 1.00 67.12 166 MET A O 1
ATOM 1336 N N . PRO A 1 167 ? -13.442 12.021 -16.283 1.00 59.75 167 PRO A N 1
ATOM 1337 C CA . PRO A 1 167 ? -13.452 13.191 -17.143 1.00 59.75 167 PRO A CA 1
ATOM 1338 C C . PRO A 1 167 ? -14.647 14.055 -16.732 1.00 59.75 167 PRO A C 1
ATOM 1340 O O . PRO A 1 167 ? -15.715 13.494 -16.467 1.00 59.75 167 PRO A O 1
ATOM 1343 N N . PRO A 1 168 ? -14.485 15.392 -16.655 1.00 57.69 168 PRO A N 1
ATOM 1344 C CA . PRO A 1 168 ? -15.580 16.262 -16.262 1.00 57.69 168 PRO A CA 1
ATOM 1345 C C . PRO A 1 168 ? -16.759 15.928 -17.158 1.00 57.69 168 PRO A C 1
ATOM 1347 O O . PRO A 1 168 ? -16.592 15.893 -18.384 1.00 57.69 168 PRO A O 1
ATOM 1350 N N . ALA A 1 169 ? -17.903 15.611 -16.542 1.00 53.16 169 ALA A N 1
ATOM 1351 C CA . ALA A 1 169 ? -19.124 15.325 -17.269 1.00 53.16 169 ALA A CA 1
ATOM 1352 C C . ALA A 1 169 ? -19.275 16.433 -18.307 1.00 53.16 169 ALA A C 1
ATOM 1354 O O . ALA A 1 169 ? -19.363 17.615 -17.964 1.00 53.16 169 ALA A O 1
ATOM 1355 N N . VAL A 1 170 ? -19.173 16.067 -19.587 1.00 46.91 170 VAL A N 1
ATOM 1356 C CA . VAL A 1 170 ? -19.463 17.002 -20.663 1.00 46.91 170 VAL A CA 1
ATOM 1357 C C . VAL A 1 170 ? -20.899 17.387 -20.390 1.00 46.91 170 VAL A C 1
ATOM 1359 O O . VAL A 1 170 ? -21.773 16.535 -20.517 1.00 46.91 170 VAL A O 1
ATOM 1362 N N . ALA A 1 171 ? -21.119 18.613 -19.915 1.00 45.53 171 ALA A N 1
ATOM 1363 C CA . ALA A 1 171 ? -22.454 19.143 -19.755 1.00 45.53 171 ALA A CA 1
ATOM 1364 C C . ALA A 1 171 ? -23.086 19.042 -21.140 1.00 45.53 171 ALA A C 1
ATOM 1366 O O . ALA A 1 171 ? -22.760 19.824 -22.040 1.00 45.53 171 ALA A O 1
ATOM 1367 N N . GLU A 1 172 ? -23.904 18.012 -21.350 1.00 42.53 172 GLU A N 1
ATOM 1368 C CA . GLU A 1 172 ? -24.816 17.995 -22.468 1.00 42.53 172 GLU A CA 1
ATOM 1369 C C . GLU A 1 172 ? -25.611 19.281 -22.302 1.00 42.53 172 GLU A C 1
ATOM 1371 O O . GLU A 1 172 ? -26.287 19.495 -21.296 1.00 42.53 172 GLU A O 1
ATOM 1376 N N . VA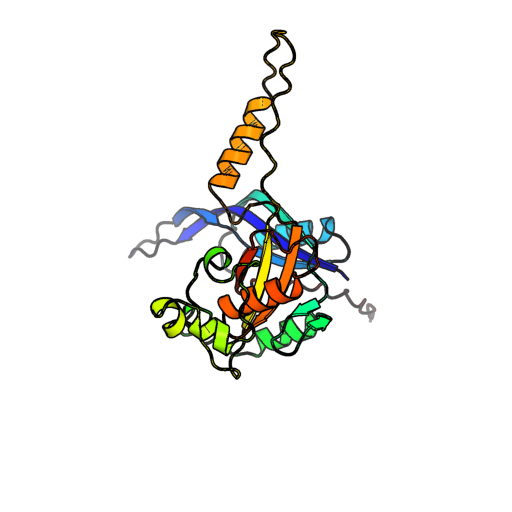L A 1 173 ? -25.414 20.206 -23.238 1.00 47.47 173 VAL A N 1
ATOM 1377 C CA . VAL A 1 173 ? -26.211 21.420 -23.326 1.00 47.47 173 VAL A CA 1
ATOM 1378 C C . VAL A 1 173 ? -27.602 20.960 -23.751 1.00 47.47 173 VAL A C 1
ATOM 1380 O O . VAL A 1 173 ? -27.962 21.030 -24.925 1.00 47.47 173 VAL A O 1
ATOM 1383 N N . GLU A 1 174 ? -28.363 20.410 -22.808 1.00 40.22 174 GLU A N 1
ATOM 1384 C CA . GLU A 1 174 ? -29.798 20.262 -22.946 1.00 40.22 174 GLU A CA 1
ATOM 1385 C C . GLU A 1 174 ? -30.419 21.655 -22.775 1.00 40.22 174 GLU A C 1
ATOM 1387 O O . GLU A 1 174 ? -30.038 22.413 -21.877 1.00 40.22 174 GLU A O 1
ATOM 1392 N N . PRO A 1 175 ? -31.320 22.059 -23.684 1.00 42.66 175 PRO A N 1
ATOM 1393 C CA . PRO A 1 175 ? -31.890 23.392 -23.662 1.00 42.66 175 PRO A CA 1
ATOM 1394 C C . PRO A 1 175 ? -32.726 23.577 -22.394 1.00 42.66 175 PRO A C 1
ATOM 1396 O O . PRO A 1 175 ? -33.549 22.732 -22.053 1.00 42.66 175 PRO A O 1
ATOM 1399 N N . GLU A 1 176 ? -32.489 24.712 -21.738 1.00 45.44 176 GLU A N 1
ATOM 1400 C CA . GLU A 1 176 ? -33.219 25.292 -20.609 1.00 45.44 176 GLU A CA 1
ATOM 1401 C C . GLU A 1 176 ? -34.587 24.644 -20.327 1.00 45.44 176 GLU A C 1
ATOM 1403 O O . GLU A 1 176 ? -35.591 24.933 -20.982 1.00 45.44 176 GLU A O 1
ATOM 1408 N N . SER A 1 177 ? -34.650 23.822 -19.280 1.00 39.97 177 SER A N 1
ATOM 1409 C CA . SER A 1 177 ? -35.881 23.679 -18.511 1.00 39.97 177 SER A CA 1
ATOM 1410 C C . SER A 1 177 ? -35.562 23.782 -17.023 1.00 39.97 177 SER A C 1
ATOM 1412 O O . SER A 1 177 ? -34.856 22.968 -16.435 1.00 39.97 177 SER A O 1
ATOM 1414 N N . GLU A 1 178 ? -36.045 24.877 -16.440 1.00 46.97 178 GLU A N 1
ATOM 1415 C CA . GLU A 1 178 ? -36.020 25.167 -15.013 1.00 46.97 178 GLU A CA 1
ATOM 1416 C C . GLU A 1 178 ? -36.713 24.047 -14.226 1.00 46.97 178 GLU A C 1
ATOM 1418 O O . GLU A 1 178 ? -37.932 24.042 -14.079 1.00 46.97 178 GLU A O 1
ATOM 1423 N N . THR A 1 179 ? -35.932 23.145 -13.641 1.00 39.06 179 THR A N 1
ATOM 1424 C CA . THR A 1 179 ? -36.282 22.503 -12.370 1.00 39.06 179 THR A CA 1
ATOM 1425 C C . THR A 1 179 ? -35.004 22.265 -11.584 1.00 39.06 179 THR A C 1
ATOM 1427 O O . THR A 1 179 ? -34.258 21.328 -11.847 1.00 39.06 179 THR A O 1
ATOM 1430 N N . THR A 1 180 ? -34.742 23.148 -10.623 1.00 41.97 180 THR A N 1
ATOM 1431 C CA . THR A 1 180 ? -33.679 23.015 -9.627 1.00 41.97 180 THR A CA 1
ATOM 1432 C C . THR A 1 180 ? -33.960 21.786 -8.759 1.00 41.97 180 THR A C 1
ATOM 1434 O O . THR A 1 180 ? -34.769 21.852 -7.834 1.00 41.97 180 THR A O 1
ATOM 1437 N N . ASN A 1 181 ? -33.318 20.660 -9.072 1.00 43.56 181 ASN A N 1
ATOM 1438 C CA . ASN A 1 181 ? -33.249 19.512 -8.173 1.00 43.56 181 ASN A CA 1
ATOM 1439 C C . ASN A 1 181 ? -32.109 19.737 -7.160 1.00 43.56 181 ASN A C 1
ATOM 1441 O O . ASN A 1 181 ? -31.034 20.180 -7.555 1.00 43.56 181 ASN A O 1
ATOM 1445 N N . PRO A 1 182 ? -32.304 19.441 -5.864 1.00 43.25 182 PRO A N 1
ATOM 1446 C CA . PRO A 1 182 ? -31.311 19.687 -4.815 1.00 43.25 182 PRO A CA 1
ATOM 1447 C C . PRO A 1 182 ? -30.204 18.615 -4.717 1.00 43.25 182 PRO A C 1
ATOM 1449 O O . PRO A 1 182 ? -29.560 18.526 -3.678 1.00 43.25 182 PRO A O 1
ATOM 1452 N N . ASP A 1 183 ? -29.978 17.812 -5.762 1.00 45.28 183 ASP A N 1
ATOM 1453 C CA . ASP A 1 183 ? -29.078 16.640 -5.719 1.00 45.28 183 ASP A CA 1
ATOM 1454 C C . ASP A 1 183 ? -27.676 16.899 -6.316 1.00 45.28 183 ASP A C 1
ATOM 1456 O O . ASP A 1 1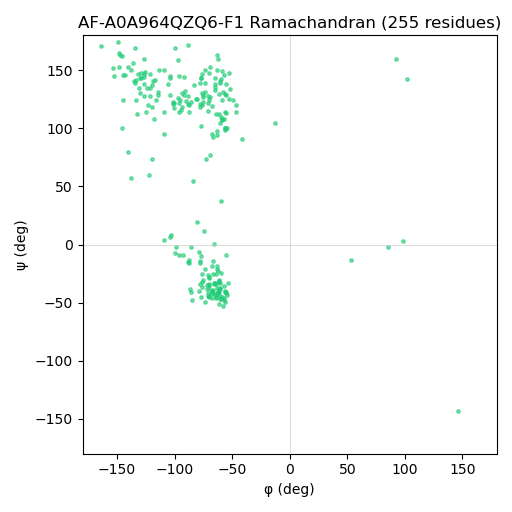83 ? -26.771 16.086 -6.168 1.00 45.28 183 ASP A O 1
ATOM 1460 N N . ASP A 1 184 ? -27.453 18.065 -6.936 1.00 44.84 184 ASP A N 1
ATOM 1461 C CA . ASP A 1 184 ? -26.138 18.461 -7.483 1.00 44.84 184 ASP A CA 1
ATOM 1462 C C . ASP A 1 184 ? -25.141 18.935 -6.404 1.00 44.84 184 ASP A C 1
ATOM 1464 O O . ASP A 1 184 ? -23.955 19.126 -6.671 1.00 44.84 184 ASP A O 1
ATOM 1468 N N . SER A 1 185 ? -25.603 19.136 -5.165 1.00 46.44 185 SER A N 1
ATOM 1469 C CA . SER A 1 185 ? -24.760 19.607 -4.056 1.00 46.44 185 SER A CA 1
ATOM 1470 C C . SER A 1 185 ? -23.857 18.508 -3.497 1.00 46.44 185 SER A C 1
ATOM 1472 O O . SER A 1 185 ? -22.725 18.791 -3.116 1.00 46.44 185 SER A O 1
ATOM 1474 N N . SER A 1 186 ? -24.338 17.262 -3.429 1.00 48.06 186 SER A N 1
ATOM 1475 C CA . SER A 1 186 ? -23.609 16.178 -2.760 1.00 48.06 186 SER A CA 1
ATOM 1476 C C . SER A 1 186 ? -22.445 15.647 -3.589 1.00 48.06 186 SER A C 1
ATOM 1478 O O . SER A 1 186 ? -21.432 15.262 -3.020 1.00 48.06 186 SER A O 1
ATOM 1480 N N . VAL A 1 187 ? -22.560 15.649 -4.920 1.00 51.50 187 VAL A N 1
ATOM 1481 C CA . VAL A 1 187 ? -21.477 15.197 -5.812 1.00 51.50 187 VAL A CA 1
ATOM 1482 C C . VAL A 1 187 ? -20.323 16.201 -5.799 1.00 51.50 187 VAL A C 1
ATOM 1484 O O . VAL A 1 187 ? -19.176 15.816 -5.607 1.00 51.50 187 VAL A O 1
ATOM 1487 N N . ALA A 1 188 ? -20.629 17.500 -5.876 1.00 51.19 188 ALA A N 1
ATOM 1488 C CA . ALA A 1 188 ? -19.617 18.552 -5.800 1.00 51.19 188 ALA A CA 1
ATOM 1489 C C . ALA A 1 188 ? -18.927 18.632 -4.420 1.00 51.19 188 ALA A C 1
ATOM 1491 O O . ALA A 1 188 ? -17.737 18.942 -4.346 1.00 51.19 188 ALA A O 1
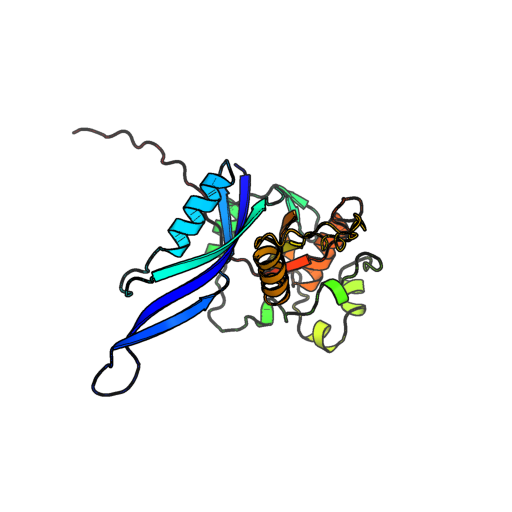ATOM 1492 N N . GLU A 1 189 ? -19.644 18.347 -3.324 1.00 53.31 189 GLU A N 1
ATOM 1493 C CA . GLU A 1 189 ? -19.046 18.248 -1.983 1.00 53.31 189 GLU A CA 1
ATOM 1494 C C . GLU A 1 189 ? -18.155 17.009 -1.823 1.00 53.31 189 GLU A C 1
ATOM 1496 O O . GLU A 1 189 ? -17.103 17.116 -1.193 1.00 53.31 189 GLU A O 1
ATOM 1501 N N . LEU A 1 190 ? -18.524 15.863 -2.411 1.00 51.84 190 LEU A N 1
ATOM 1502 C CA . LEU A 1 190 ? -17.696 14.651 -2.409 1.00 51.84 190 LEU A CA 1
ATOM 1503 C C . LEU A 1 190 ? -16.420 14.833 -3.239 1.00 51.84 190 LEU A C 1
ATOM 1505 O O . LEU A 1 190 ? -15.339 14.574 -2.717 1.00 51.84 190 LEU A O 1
ATOM 1509 N N . ASP A 1 191 ? -16.510 15.386 -4.452 1.00 53.78 191 ASP A N 1
ATOM 1510 C CA . ASP A 1 191 ? -15.337 15.692 -5.289 1.00 53.78 191 ASP A CA 1
ATOM 1511 C C . ASP A 1 191 ? -14.402 16.705 -4.600 1.00 53.78 191 ASP A C 1
ATOM 1513 O O . ASP A 1 191 ? -13.176 16.585 -4.642 1.00 53.78 191 ASP A O 1
ATOM 1517 N N . SER A 1 192 ? -14.970 17.699 -3.903 1.00 53.00 192 SER A N 1
ATOM 1518 C CA . SER A 1 192 ? -14.199 18.660 -3.105 1.00 53.00 192 SER A CA 1
ATOM 1519 C C . SER A 1 192 ? -13.573 18.036 -1.851 1.00 53.00 192 SER A C 1
ATOM 1521 O O . SER A 1 192 ? -12.552 18.543 -1.381 1.00 53.00 192 SER A O 1
ATOM 1523 N N . TRP A 1 193 ? -14.177 16.990 -1.283 1.00 56.22 193 TRP A N 1
ATOM 1524 C CA . TRP A 1 193 ? -13.661 16.256 -0.125 1.00 56.22 193 TRP A CA 1
ATOM 1525 C C . TRP A 1 193 ? -12.556 15.273 -0.530 1.00 56.22 193 TRP A C 1
ATOM 1527 O O . TRP A 1 193 ? -11.538 15.178 0.151 1.00 56.22 193 TRP A O 1
ATOM 1537 N N . GLU A 1 194 ? -12.711 14.588 -1.661 1.00 54.06 194 GLU A N 1
ATOM 1538 C CA . GLU A 1 194 ? -11.707 13.687 -2.239 1.00 54.06 194 GLU A CA 1
ATOM 1539 C C . GLU A 1 194 ? -10.474 14.452 -2.720 1.00 54.06 194 GLU A C 1
ATOM 1541 O O . GLU A 1 194 ? -9.349 14.053 -2.427 1.00 54.06 194 GLU A O 1
ATOM 1546 N N . ALA A 1 195 ? -10.662 15.622 -3.338 1.00 57.25 195 ALA A N 1
ATOM 1547 C CA . ALA A 1 195 ? -9.557 16.522 -3.666 1.00 57.25 195 ALA A CA 1
ATOM 1548 C C . ALA A 1 195 ? -8.807 17.039 -2.421 1.00 57.25 195 ALA A C 1
ATOM 1550 O O . ALA A 1 195 ? -7.649 17.446 -2.524 1.00 57.25 195 ALA A O 1
ATOM 1551 N N . ALA A 1 196 ? -9.453 17.040 -1.249 1.00 61.19 196 ALA A N 1
ATOM 1552 C CA . ALA A 1 196 ? -8.837 17.434 0.013 1.00 61.19 196 ALA A CA 1
ATOM 1553 C C . ALA A 1 196 ? -8.120 16.275 0.732 1.00 61.19 196 ALA A C 1
ATOM 1555 O O . ALA A 1 196 ? -7.333 16.550 1.639 1.00 61.19 196 ALA A O 1
ATOM 1556 N N . LEU A 1 197 ? -8.376 15.015 0.349 1.00 68.44 197 LEU A N 1
ATOM 1557 C CA . LEU A 1 197 ? -7.869 13.803 1.006 1.00 68.44 197 LEU A CA 1
ATOM 1558 C C . LEU A 1 197 ? -7.476 12.731 -0.031 1.00 68.44 197 LEU A C 1
ATOM 1560 O O . LEU A 1 197 ? -8.247 11.792 -0.261 1.00 68.44 197 LEU A O 1
ATOM 1564 N N . PRO A 1 198 ? -6.285 12.856 -0.648 1.00 71.81 198 PRO A N 1
ATOM 1565 C CA . PRO A 1 198 ? -5.798 11.933 -1.676 1.00 71.81 198 PRO A CA 1
ATOM 1566 C C . PRO A 1 198 ? -5.810 10.459 -1.248 1.00 71.81 198 PRO A C 1
ATOM 1568 O O . PRO A 1 198 ? -6.124 9.589 -2.051 1.00 71.81 198 PRO A O 1
ATOM 1571 N N . GLU A 1 199 ? -5.576 10.172 0.035 1.00 75.38 199 GLU A N 1
ATOM 1572 C CA . GLU A 1 199 ? -5.550 8.816 0.602 1.00 75.38 199 GLU A CA 1
ATOM 1573 C C . GLU A 1 199 ? -6.910 8.094 0.506 1.00 75.38 199 GLU A C 1
ATOM 1575 O O . GLU A 1 199 ? -6.990 6.865 0.620 1.00 75.38 199 GLU A O 1
ATOM 1580 N N . MET A 1 200 ? -7.984 8.866 0.308 1.00 83.12 200 MET A N 1
ATOM 1581 C CA . MET A 1 200 ? -9.364 8.406 0.162 1.00 83.12 200 MET A CA 1
ATOM 1582 C C . MET A 1 200 ? -9.855 8.422 -1.288 1.00 83.12 200 MET A C 1
ATOM 1584 O O . MET A 1 200 ? -11.053 8.212 -1.515 1.00 83.12 200 MET A O 1
ATOM 1588 N N . ALA A 1 201 ? -8.968 8.675 -2.254 1.00 83.44 201 ALA A N 1
ATOM 1589 C CA . ALA A 1 201 ? -9.282 8.514 -3.664 1.00 83.44 201 ALA A CA 1
ATOM 1590 C C . ALA A 1 201 ? -9.708 7.069 -3.953 1.00 83.44 201 ALA A C 1
ATOM 1592 O O . ALA A 1 201 ? -9.280 6.117 -3.289 1.00 83.44 201 ALA A O 1
ATOM 1593 N N . ASP A 1 202 ? -10.578 6.908 -4.944 1.00 86.50 202 ASP A N 1
ATOM 1594 C CA . ASP A 1 202 ? -11.010 5.585 -5.367 1.00 86.50 202 ASP A CA 1
ATOM 1595 C C . ASP A 1 202 ? -9.826 4.799 -5.947 1.00 86.50 202 ASP A C 1
ATOM 1597 O O . ASP A 1 202 ? -8.936 5.353 -6.597 1.00 86.50 202 ASP A O 1
ATOM 1601 N N . LYS A 1 203 ? -9.808 3.490 -5.683 1.00 90.81 203 LYS A N 1
ATOM 1602 C CA . LYS A 1 203 ? -8.696 2.592 -6.015 1.00 90.81 203 LYS A CA 1
ATOM 1603 C C . LYS A 1 203 ? -9.193 1.479 -6.930 1.00 90.81 203 LYS A C 1
ATOM 1605 O O . LYS A 1 203 ? -10.216 0.859 -6.643 1.00 90.81 203 LYS A O 1
ATOM 1610 N N . GLU A 1 204 ? -8.449 1.176 -7.990 1.00 91.38 204 GLU A N 1
ATOM 1611 C CA . GLU A 1 204 ? -8.788 0.082 -8.910 1.00 91.38 204 GLU A CA 1
ATOM 1612 C C . GLU A 1 204 ? -8.244 -1.265 -8.435 1.00 91.38 204 GLU A C 1
ATOM 1614 O O . GLU A 1 204 ? -8.918 -2.290 -8.542 1.00 91.38 204 GLU A O 1
ATOM 1619 N N . VAL A 1 205 ? -7.012 -1.278 -7.920 1.00 94.06 205 VAL A N 1
ATOM 1620 C CA . VAL A 1 205 ? -6.353 -2.493 -7.432 1.00 94.06 205 VAL A CA 1
ATOM 1621 C C . VAL A 1 205 ? -5.310 -2.159 -6.362 1.00 94.06 205 VAL A C 1
ATOM 1623 O O . VAL A 1 205 ? -4.727 -1.075 -6.373 1.00 94.06 205 VAL A O 1
ATOM 1626 N N . ALA A 1 206 ? -5.056 -3.095 -5.447 1.00 95.25 206 ALA A N 1
ATOM 1627 C CA . ALA A 1 206 ? -3.918 -3.042 -4.532 1.00 95.25 206 ALA A CA 1
ATOM 1628 C C . ALA A 1 206 ? -2.912 -4.164 -4.825 1.00 95.25 206 ALA A C 1
ATOM 1630 O O . ALA A 1 206 ? -3.277 -5.252 -5.271 1.00 95.25 206 ALA A O 1
ATOM 1631 N N . ALA A 1 207 ? -1.635 -3.925 -4.553 1.00 95.50 207 ALA A N 1
ATOM 1632 C CA . ALA A 1 207 ? -0.566 -4.898 -4.733 1.00 95.50 207 ALA A CA 1
ATOM 1633 C C . ALA A 1 207 ? 0.409 -4.876 -3.559 1.00 95.50 207 ALA A C 1
ATOM 1635 O O . ALA A 1 207 ? 0.621 -3.843 -2.926 1.00 95.50 207 ALA A O 1
ATOM 1636 N N . LEU A 1 208 ? 1.013 -6.031 -3.278 1.00 94.94 208 LEU A N 1
ATOM 1637 C CA . LEU A 1 208 ? 2.046 -6.155 -2.259 1.00 94.94 208 LEU A CA 1
ATOM 1638 C C . LEU A 1 208 ? 3.413 -6.260 -2.930 1.00 94.94 208 LEU A C 1
ATOM 1640 O O . LEU A 1 208 ? 3.619 -7.088 -3.820 1.00 94.94 208 LEU A O 1
ATOM 1644 N N . VAL A 1 209 ? 4.353 -5.427 -2.492 1.00 94.62 209 VAL A N 1
ATOM 1645 C CA . VAL A 1 209 ? 5.703 -5.369 -3.052 1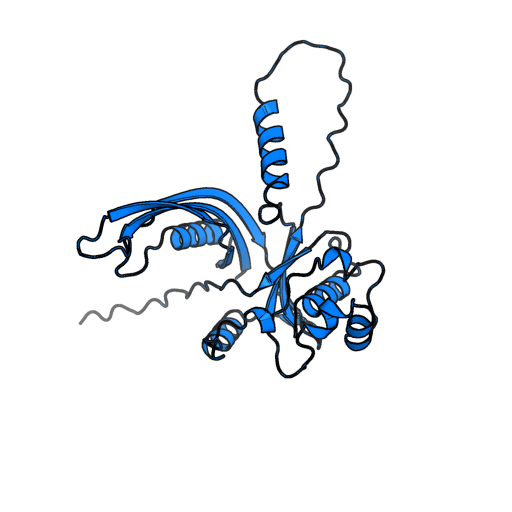.00 94.62 209 VAL A CA 1
ATOM 1646 C C . VAL A 1 209 ? 6.730 -5.520 -1.939 1.00 94.62 209 VAL A C 1
ATOM 1648 O O . VAL A 1 209 ? 6.700 -4.791 -0.954 1.00 94.62 209 VAL A O 1
ATOM 1651 N N . GLN A 1 210 ? 7.667 -6.446 -2.105 1.00 93.62 210 GLN A N 1
ATOM 1652 C CA . GLN A 1 210 ? 8.848 -6.562 -1.264 1.00 93.62 210 GLN A CA 1
ATOM 1653 C C . GLN A 1 210 ? 10.024 -5.848 -1.939 1.00 93.62 210 GLN A C 1
ATOM 1655 O O . GLN A 1 210 ? 10.504 -6.268 -2.995 1.00 93.62 210 GLN A O 1
ATOM 1660 N N . ALA A 1 211 ? 10.498 -4.764 -1.329 1.00 92.25 211 ALA A N 1
ATOM 1661 C CA . ALA A 1 211 ? 11.533 -3.906 -1.898 1.00 92.25 211 ALA A CA 1
ATOM 1662 C C . ALA A 1 211 ? 12.426 -3.290 -0.816 1.00 92.25 211 ALA A C 1
ATOM 1664 O O . ALA A 1 211 ? 12.072 -3.244 0.358 1.00 92.25 211 ALA A O 1
ATOM 1665 N N . ARG A 1 212 ? 13.594 -2.772 -1.206 1.00 90.31 212 ARG A N 1
ATOM 1666 C CA . ARG A 1 212 ? 14.518 -2.085 -0.278 1.00 90.31 212 ARG A CA 1
ATOM 1667 C C . ARG A 1 212 ? 14.010 -0.724 0.193 1.00 90.31 212 ARG A C 1
ATOM 1669 O O . ARG A 1 212 ? 14.434 -0.259 1.247 1.00 90.31 212 ARG A O 1
ATOM 1676 N N . ASN A 1 213 ? 13.168 -0.082 -0.617 1.00 89.94 213 ASN A N 1
ATOM 1677 C CA . ASN A 1 213 ? 12.597 1.241 -0.384 1.00 89.94 213 ASN A CA 1
ATOM 1678 C C . ASN A 1 213 ? 11.379 1.488 -1.300 1.00 89.94 213 ASN A C 1
ATOM 1680 O O . ASN A 1 213 ? 11.140 0.731 -2.247 1.00 89.94 213 ASN A O 1
ATOM 1684 N N . SER A 1 214 ? 10.658 2.581 -1.047 1.00 89.62 214 SER A N 1
ATOM 1685 C CA . SER A 1 214 ? 9.459 2.996 -1.789 1.00 89.62 214 SER A CA 1
ATOM 1686 C C . SER A 1 214 ? 9.700 3.264 -3.282 1.00 89.62 214 SER A C 1
ATOM 1688 O O . SER A 1 214 ? 8.872 2.888 -4.107 1.00 89.62 214 SER A O 1
ATOM 1690 N N . ALA A 1 215 ? 10.844 3.839 -3.673 1.00 91.44 215 ALA A N 1
ATOM 1691 C CA . ALA A 1 215 ? 11.156 4.088 -5.085 1.00 91.44 215 ALA A CA 1
ATOM 1692 C C . ALA A 1 215 ? 11.366 2.780 -5.868 1.00 91.44 215 ALA A C 1
ATOM 1694 O O . ALA A 1 215 ? 10.890 2.639 -6.995 1.00 91.44 215 ALA A O 1
ATOM 1695 N N . VAL A 1 216 ? 12.038 1.795 -5.264 1.00 93.12 216 VAL A N 1
ATOM 1696 C CA . VAL A 1 216 ? 12.172 0.450 -5.840 1.00 93.12 216 VAL A CA 1
ATOM 1697 C C . VAL A 1 216 ? 10.811 -0.242 -5.890 1.00 93.12 216 VAL A C 1
ATOM 1699 O O . VAL A 1 216 ? 10.508 -0.873 -6.900 1.00 93.12 216 VAL A O 1
ATOM 1702 N N . ALA A 1 217 ? 9.964 -0.083 -4.867 1.00 93.75 217 ALA A N 1
ATOM 1703 C CA . ALA A 1 217 ? 8.608 -0.629 -4.880 1.00 93.75 217 ALA A CA 1
ATOM 1704 C C . ALA A 1 217 ? 7.771 -0.063 -6.043 1.00 93.75 217 ALA A C 1
ATOM 1706 O O . ALA A 1 217 ? 7.191 -0.830 -6.815 1.00 93.75 217 ALA A O 1
ATOM 1707 N N . ALA A 1 218 ? 7.799 1.262 -6.233 1.00 93.81 218 ALA A N 1
ATOM 1708 C CA . ALA A 1 218 ? 7.160 1.942 -7.360 1.00 93.81 218 ALA A CA 1
ATOM 1709 C C . ALA A 1 218 ? 7.671 1.409 -8.698 1.00 93.81 218 ALA A C 1
ATOM 1711 O O . ALA A 1 218 ? 6.893 1.112 -9.602 1.00 93.81 218 ALA A O 1
ATOM 1712 N N . TRP A 1 219 ? 8.989 1.262 -8.826 1.00 94.75 219 TRP A N 1
ATOM 1713 C CA . TRP A 1 219 ? 9.618 0.806 -10.059 1.00 94.75 219 TRP A CA 1
ATOM 1714 C C . TRP A 1 219 ? 9.256 -0.639 -10.396 1.00 94.75 219 TRP A C 1
ATOM 1716 O O . TRP A 1 219 ? 8.928 -0.925 -11.548 1.00 94.75 219 TRP A O 1
ATOM 1726 N N . LEU A 1 220 ? 9.253 -1.536 -9.405 1.00 95.19 220 LEU A N 1
ATOM 1727 C CA . LEU A 1 220 ? 8.824 -2.924 -9.579 1.00 95.19 220 LEU A CA 1
ATOM 1728 C C . LEU A 1 220 ? 7.366 -2.998 -10.032 1.00 95.19 220 LEU A C 1
ATOM 1730 O O . LEU A 1 220 ? 7.075 -3.682 -11.016 1.00 95.19 220 LEU A O 1
ATOM 1734 N N . TRP A 1 221 ? 6.477 -2.248 -9.373 1.00 94.62 221 TRP A N 1
ATOM 1735 C CA . TRP A 1 221 ? 5.079 -2.157 -9.780 1.00 94.62 221 TRP A CA 1
ATOM 1736 C C . TRP A 1 221 ? 4.944 -1.649 -11.215 1.00 94.62 221 TRP A C 1
ATOM 1738 O O . TRP A 1 221 ? 4.330 -2.308 -12.049 1.00 94.62 221 TRP A O 1
ATOM 1748 N N . ARG A 1 222 ? 5.556 -0.505 -11.541 1.00 94.12 222 ARG A N 1
ATOM 1749 C CA . ARG A 1 222 ? 5.451 0.101 -12.874 1.00 94.12 222 ARG A CA 1
ATOM 1750 C C . ARG A 1 222 ? 5.992 -0.823 -13.958 1.00 94.12 222 ARG A C 1
ATOM 1752 O O . ARG A 1 222 ? 5.382 -0.918 -15.016 1.00 94.12 222 ARG A O 1
ATOM 1759 N N . LYS A 1 223 ? 7.085 -1.544 -13.689 1.00 93.31 223 LYS A N 1
ATOM 1760 C CA . LYS A 1 223 ? 7.648 -2.551 -14.598 1.00 93.31 223 LYS A CA 1
ATOM 1761 C C . LYS A 1 223 ? 6.676 -3.702 -14.848 1.00 93.31 223 LYS A C 1
ATOM 1763 O O . LYS A 1 223 ? 6.573 -4.157 -15.983 1.00 93.31 223 LYS A O 1
ATOM 1768 N N . PHE A 1 224 ? 5.974 -4.160 -13.815 1.00 91.00 224 PHE A N 1
ATOM 1769 C CA . PHE A 1 224 ? 4.925 -5.165 -13.960 1.00 91.00 224 PHE A CA 1
ATOM 1770 C C . PHE A 1 224 ? 3.702 -4.620 -14.709 1.00 91.00 224 PHE A C 1
ATOM 1772 O O . PHE A 1 224 ? 3.160 -5.293 -15.583 1.00 91.00 224 PHE A O 1
ATOM 1779 N N . ALA A 1 225 ? 3.294 -3.388 -14.408 1.00 91.62 225 ALA A N 1
ATOM 1780 C CA . ALA A 1 225 ? 2.142 -2.748 -15.022 1.00 91.62 225 ALA A CA 1
ATOM 1781 C C . ALA A 1 225 ? 2.344 -2.456 -16.520 1.00 91.62 225 ALA A C 1
ATOM 1783 O O . ALA A 1 225 ? 1.364 -2.203 -17.218 1.00 91.62 225 ALA A O 1
ATOM 1784 N N . VAL A 1 226 ? 3.574 -2.529 -17.053 1.00 89.75 226 VAL A N 1
ATOM 1785 C CA . VAL A 1 226 ? 3.827 -2.436 -18.499 1.00 89.75 226 VAL A CA 1
ATOM 1786 C C . VAL A 1 226 ? 3.034 -3.523 -19.236 1.00 89.75 226 VAL A C 1
ATOM 1788 O O . VAL A 1 226 ? 3.376 -4.701 -19.206 1.00 89.75 226 VAL A O 1
ATOM 1791 N N . GLY A 1 227 ? 1.984 -3.108 -19.945 1.00 82.75 227 GLY A N 1
ATOM 1792 C CA . GLY A 1 227 ? 1.103 -4.005 -20.699 1.00 82.75 227 GLY A CA 1
ATOM 1793 C C . GLY A 1 227 ? -0.198 -4.377 -19.985 1.00 82.75 227 GLY A C 1
ATOM 1794 O O . GLY A 1 227 ? -0.982 -5.147 -20.538 1.00 82.75 227 GLY A O 1
ATOM 1795 N N . THR A 1 228 ? -0.458 -3.822 -18.801 1.00 88.62 228 THR A N 1
ATOM 1796 C CA . THR A 1 228 ? -1.766 -3.883 -18.140 1.00 88.62 228 THR A CA 1
ATOM 1797 C C . THR A 1 228 ? -2.535 -2.576 -18.353 1.00 88.62 228 THR A C 1
ATOM 1799 O O . THR A 1 228 ? -1.984 -1.578 -18.822 1.00 88.62 228 THR A O 1
ATOM 1802 N N . GLN A 1 229 ? -3.822 -2.567 -18.000 1.00 88.50 229 GLN A N 1
ATOM 1803 C CA . GLN A 1 229 ? -4.638 -1.347 -18.032 1.00 88.50 229 GLN A CA 1
ATOM 1804 C C . GLN A 1 229 ? -4.208 -0.303 -16.985 1.00 88.50 229 GLN A C 1
ATOM 1806 O O . GLN A 1 229 ? -4.500 0.872 -17.150 1.00 88.50 229 GLN A O 1
ATOM 1811 N N . PHE A 1 230 ? -3.455 -0.717 -15.959 1.00 89.75 230 PHE A N 1
ATOM 1812 C CA . PHE A 1 230 ? -3.056 0.117 -14.821 1.00 89.75 230 PHE A CA 1
ATOM 1813 C C . PHE A 1 230 ? -1.783 0.939 -15.070 1.00 89.75 230 PHE A C 1
ATOM 1815 O O . PHE A 1 230 ? -1.331 1.670 -14.193 1.00 89.75 230 PHE A O 1
ATOM 1822 N N . VAL A 1 231 ? -1.153 0.800 -16.244 1.00 88.75 231 VAL A N 1
ATOM 1823 C CA . VAL A 1 231 ? 0.168 1.383 -16.541 1.00 88.75 231 VAL A CA 1
ATOM 1824 C C . VAL A 1 231 ? 0.215 2.902 -16.367 1.00 88.75 231 VAL A C 1
ATOM 1826 O O . VAL A 1 231 ? 1.238 3.432 -15.931 1.00 88.75 231 VAL A O 1
ATOM 1829 N N . ALA A 1 232 ? -0.880 3.584 -16.708 1.00 86.62 232 ALA A N 1
ATOM 1830 C CA . ALA A 1 232 ? -0.974 5.039 -16.746 1.00 86.62 232 ALA A CA 1
ATOM 1831 C C . ALA A 1 232 ? -1.572 5.643 -15.470 1.00 86.62 232 ALA A C 1
ATOM 1833 O O . ALA A 1 232 ? -1.547 6.859 -15.318 1.00 86.62 232 ALA A O 1
ATOM 1834 N N . ASN A 1 233 ? -2.101 4.816 -14.569 1.00 90.94 233 ASN A N 1
ATOM 1835 C CA . ASN A 1 233 ? -2.757 5.293 -13.361 1.00 90.94 233 ASN A CA 1
ATOM 1836 C C . ASN A 1 233 ? -1.725 5.803 -12.359 1.00 90.94 233 ASN A C 1
ATOM 1838 O O . ASN A 1 233 ? -0.601 5.293 -12.301 1.00 90.94 233 ASN A O 1
ATOM 1842 N N . ASP A 1 234 ? -2.107 6.777 -11.544 1.00 91.31 234 ASP A N 1
ATOM 1843 C CA . ASP A 1 234 ? -1.303 7.173 -10.394 1.00 91.31 234 ASP A CA 1
ATOM 1844 C C . ASP A 1 234 ? -1.315 6.071 -9.331 1.00 91.31 234 ASP A C 1
ATOM 1846 O O . ASP A 1 234 ? -2.227 5.241 -9.266 1.00 91.31 234 ASP A O 1
ATOM 1850 N N . ILE A 1 235 ? -0.251 6.026 -8.534 1.00 92.19 235 ILE A N 1
ATOM 1851 C CA . ILE A 1 235 ? -0.109 5.063 -7.446 1.00 92.19 235 ILE A CA 1
ATOM 1852 C C . ILE A 1 235 ? 0.201 5.758 -6.129 1.00 92.19 235 ILE A C 1
ATOM 1854 O O . ILE A 1 235 ? 0.995 6.696 -6.099 1.00 92.19 235 ILE A O 1
ATOM 1858 N N . ASP A 1 236 ? -0.335 5.213 -5.047 1.00 90.75 236 ASP A N 1
ATOM 1859 C CA . ASP A 1 236 ? 0.125 5.496 -3.692 1.00 90.75 236 ASP A CA 1
ATOM 1860 C C . ASP A 1 236 ? 0.952 4.325 -3.178 1.00 90.75 236 ASP A C 1
ATOM 1862 O O . ASP A 1 236 ? 0.682 3.161 -3.497 1.00 90.75 236 ASP A O 1
ATOM 1866 N N . ILE A 1 237 ? 1.981 4.636 -2.392 1.00 89.69 237 ILE A N 1
ATOM 1867 C CA . ILE A 1 237 ? 2.842 3.639 -1.760 1.00 89.69 237 ILE A CA 1
ATOM 1868 C C . ILE A 1 237 ? 2.854 3.878 -0.268 1.00 89.69 237 ILE A C 1
ATOM 1870 O O . ILE A 1 237 ? 3.428 4.856 0.205 1.00 89.69 237 ILE A O 1
ATOM 1874 N N . ASP A 1 238 ? 2.294 2.917 0.448 1.00 87.94 238 ASP A N 1
ATOM 1875 C CA . ASP A 1 238 ? 2.228 2.912 1.895 1.00 87.94 238 ASP A CA 1
ATOM 1876 C C . ASP A 1 238 ? 3.162 1.842 2.471 1.00 87.94 238 ASP A C 1
ATOM 1878 O O . ASP A 1 238 ? 3.395 0.794 1.848 1.00 87.94 238 ASP A O 1
ATOM 1882 N N . PRO A 1 239 ? 3.700 2.056 3.683 1.00 86.50 239 PRO A N 1
ATOM 1883 C CA . PRO A 1 239 ? 4.317 0.974 4.429 1.00 86.50 239 PRO A CA 1
ATOM 1884 C C . PRO A 1 239 ? 3.274 -0.101 4.761 1.00 86.50 239 PRO A C 1
ATOM 1886 O O . PRO A 1 239 ? 2.062 0.123 4.729 1.00 86.50 239 PRO A O 1
ATOM 1889 N N . TRP A 1 240 ? 3.753 -1.288 5.121 1.00 85.31 240 TRP A N 1
ATOM 1890 C CA . TRP A 1 240 ? 2.901 -2.370 5.600 1.00 85.31 240 TRP A CA 1
ATOM 1891 C C . TRP A 1 240 ? 1.931 -1.916 6.708 1.00 85.31 240 TRP A C 1
ATOM 1893 O O . TRP A 1 240 ? 2.355 -1.432 7.757 1.00 85.31 240 TRP A O 1
ATOM 1903 N N . CYS A 1 241 ? 0.630 -2.137 6.495 1.00 80.38 241 CYS A N 1
ATOM 1904 C CA . CYS A 1 241 ? -0.447 -1.690 7.386 1.00 80.38 241 CYS A CA 1
ATOM 1905 C C . CYS A 1 241 ? -1.068 -2.806 8.251 1.00 80.38 241 CYS A C 1
ATOM 1907 O O . CYS A 1 241 ? -2.032 -2.568 8.974 1.00 80.38 241 CYS A O 1
ATOM 1909 N N . GLY A 1 242 ? -0.506 -4.019 8.220 1.00 82.50 242 GLY A N 1
ATOM 1910 C CA . GLY A 1 242 ? -1.049 -5.182 8.928 1.00 82.50 242 GLY A CA 1
ATOM 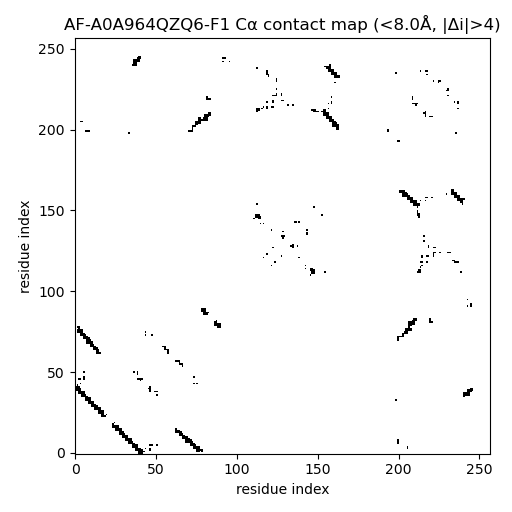1911 C C . GLY A 1 242 ? -2.006 -6.017 8.077 1.00 82.50 242 GLY A C 1
ATOM 1912 O O . GLY A 1 242 ? -2.562 -5.548 7.085 1.00 82.50 242 GLY A O 1
ATOM 1913 N N . VAL A 1 243 ? -2.202 -7.275 8.482 1.00 86.75 243 VAL A N 1
ATOM 1914 C CA . VAL A 1 243 ? -3.148 -8.196 7.843 1.00 86.75 243 VAL A CA 1
ATOM 1915 C C . VAL A 1 243 ? -3.962 -8.951 8.883 1.00 86.75 243 VAL A C 1
ATOM 1917 O O . VAL A 1 243 ? -3.438 -9.380 9.910 1.00 86.75 243 VAL A O 1
ATOM 1920 N N . VAL A 1 244 ? -5.245 -9.140 8.596 1.00 84.69 244 VAL A N 1
ATOM 1921 C CA . VAL A 1 244 ? -6.129 -10.033 9.342 1.00 84.69 244 VAL A CA 1
ATOM 1922 C C . VAL A 1 244 ? -6.442 -11.232 8.462 1.00 84.69 244 VAL A C 1
ATOM 1924 O O . VAL A 1 244 ? -7.090 -11.108 7.424 1.00 84.69 244 VAL A O 1
ATOM 1927 N N . VAL A 1 245 ? -5.964 -12.401 8.891 1.00 79.81 245 VAL A N 1
ATOM 1928 C CA . VAL A 1 245 ? -6.263 -13.687 8.258 1.00 79.81 245 VAL A CA 1
ATOM 1929 C C . VAL A 1 245 ? -7.319 -14.387 9.097 1.00 79.81 245 VAL A C 1
ATOM 1931 O O . VAL A 1 245 ? -7.091 -14.660 10.279 1.00 79.81 245 VAL A O 1
ATOM 1934 N N . LEU A 1 246 ? -8.464 -14.706 8.496 1.00 64.19 246 LEU A N 1
ATOM 1935 C CA . LEU A 1 246 ? -9.441 -15.573 9.139 1.00 64.19 246 LEU A CA 1
ATOM 1936 C C . LEU A 1 246 ? -8.798 -16.937 9.383 1.00 64.19 246 LEU A C 1
ATOM 1938 O O . LEU A 1 246 ? -8.500 -17.678 8.448 1.00 64.19 246 LEU A O 1
ATOM 1942 N N . LYS A 1 247 ? -8.580 -17.277 10.654 1.00 53.44 247 LYS A N 1
ATOM 1943 C CA . LYS A 1 247 ? -8.473 -18.682 11.029 1.00 53.44 247 LYS A CA 1
ATOM 1944 C C . LYS A 1 247 ? -9.883 -19.231 10.904 1.00 53.44 247 LYS A C 1
ATOM 1946 O O . LYS A 1 247 ? -10.755 -18.791 11.649 1.00 53.44 247 LYS A O 1
ATOM 1951 N N . GLU A 1 248 ? -10.101 -20.160 9.976 1.00 46.19 248 GLU A N 1
ATOM 1952 C CA . GLU A 1 248 ? -11.235 -21.071 10.105 1.00 46.19 248 GLU A CA 1
ATOM 1953 C C . GLU A 1 248 ? -11.210 -21.576 11.551 1.00 46.19 248 GLU A C 1
ATOM 1955 O O . GLU A 1 248 ? -10.189 -22.107 12.007 1.00 46.19 248 GLU A O 1
ATOM 1960 N N . GLU A 1 249 ? -12.281 -21.326 12.306 1.00 38.47 249 GLU A N 1
ATOM 1961 C CA . GLU A 1 249 ? -12.504 -22.018 13.566 1.00 38.47 249 GLU A CA 1
ATOM 1962 C C . GLU A 1 249 ? -12.458 -23.507 13.228 1.00 38.47 249 GLU A C 1
ATOM 1964 O O . GLU A 1 249 ? -13.404 -24.071 12.680 1.00 38.47 249 GLU A O 1
ATOM 1969 N N . GLN A 1 250 ? -11.318 -24.149 13.490 1.00 36.53 250 GLN A N 1
ATOM 1970 C CA . GLN A 1 250 ? -11.287 -25.592 13.571 1.00 36.53 250 GLN A CA 1
ATOM 1971 C C . GLN A 1 250 ? -12.228 -25.939 14.710 1.00 36.53 250 GLN A C 1
ATOM 1973 O O . GLN A 1 250 ? -11.904 -25.716 15.877 1.00 36.53 250 GLN A O 1
ATOM 1978 N N . ASP A 1 251 ? -13.400 -26.423 14.317 1.00 38.44 251 ASP A N 1
ATOM 1979 C CA . ASP A 1 251 ? -14.391 -27.119 15.116 1.00 38.44 251 ASP A CA 1
ATOM 1980 C C . ASP A 1 251 ? -13.645 -28.094 16.047 1.00 38.44 251 ASP A C 1
ATOM 1982 O O . ASP A 1 251 ? -13.299 -29.220 15.679 1.00 38.44 251 ASP A O 1
ATOM 1986 N N . GLN A 1 252 ? -13.291 -27.631 17.249 1.00 33.97 252 GLN A N 1
ATOM 1987 C CA . GLN A 1 252 ? -12.840 -28.518 18.305 1.00 33.97 252 GLN A CA 1
ATOM 1988 C C . GLN A 1 252 ? -14.074 -29.331 18.681 1.00 33.97 252 GLN A C 1
ATOM 1990 O O . GLN A 1 252 ? -15.074 -28.736 19.101 1.00 33.97 252 GLN A O 1
ATOM 1995 N N . PRO A 1 253 ? -14.056 -30.670 18.546 1.00 41.03 253 PRO A N 1
ATOM 1996 C CA . PRO A 1 253 ? -15.159 -31.456 19.052 1.00 41.03 253 PRO A CA 1
ATOM 1997 C C . PRO A 1 253 ? -15.249 -31.162 20.546 1.00 41.03 253 PRO A C 1
ATOM 1999 O O . PRO A 1 253 ? -14.268 -31.300 21.277 1.00 41.03 253 PRO A O 1
ATOM 2002 N N . ARG A 1 254 ? -16.427 -30.713 20.987 1.00 40.19 254 ARG A N 1
ATOM 2003 C CA . ARG A 1 254 ? -16.773 -30.688 22.404 1.00 40.19 254 ARG A CA 1
ATOM 2004 C C . ARG A 1 254 ? -16.605 -32.112 22.921 1.00 40.19 254 ARG A C 1
ATOM 2006 O O . ARG A 1 254 ? -17.478 -32.952 22.715 1.00 40.19 254 ARG A O 1
ATOM 2013 N N . GLU A 1 255 ? -15.475 -32.390 23.558 1.00 42.91 255 GLU A N 1
ATOM 2014 C CA . GLU A 1 255 ? -15.370 -33.518 24.469 1.00 42.91 255 GLU A CA 1
ATOM 2015 C C . GLU A 1 255 ? -16.281 -33.194 25.654 1.00 42.91 255 GLU A C 1
ATOM 2017 O O . GLU A 1 255 ? -15.913 -32.494 26.595 1.00 42.91 255 GLU A O 1
ATOM 2022 N N . GLU A 1 256 ? -17.527 -33.652 25.556 1.00 45.03 256 GLU A N 1
ATOM 2023 C CA . GLU A 1 256 ? -18.367 -33.866 26.723 1.00 45.03 256 GLU A CA 1
ATOM 2024 C C . GLU A 1 256 ? -17.709 -34.973 27.563 1.00 45.03 256 GLU A C 1
ATOM 2026 O O . GLU A 1 256 ? -17.623 -36.126 27.136 1.00 45.03 256 GLU A O 1
ATOM 2031 N N . CYS A 1 257 ? -17.217 -34.601 28.746 1.00 38.72 257 CYS A N 1
ATOM 2032 C CA . CYS A 1 257 ? -16.959 -35.503 29.868 1.00 38.72 257 CYS A CA 1
ATOM 2033 C C . CYS A 1 257 ? -17.885 -35.132 31.026 1.00 38.72 257 CYS A C 1
ATOM 2035 O O . CYS A 1 257 ? -17.987 -33.920 31.328 1.00 38.72 257 CYS A O 1
#

Mean predicted aligned error: 11.55 Å

pLDDT: mean 78.19, std 18.47, range [33.97, 95.5]

Secondary structure (DSSP, 8-state):
-EEEEEEEEEEEEEEEE---SSS--EEEEEEEE--EEEEEESSHHHHHHHHHHHHTPPPTTSPPPEEEEEEEEEEEEEEEEEETTEEEE--HHHHHHHHHHS---SS--TTTT-----HHHHS-GGG--SSHHHHHHHS-HHHHHHS---TT--EEEEEEEEPPPPPP-------------TTHHHHHHHHHHHTT-GGGS-EEEEEEEEESSHHHHHHHHHHHHTTSGGGGS-EEEEE---EEE------------